Protein AF-A0A919EXB2-F1 (afdb_monomer)

Solvent-accessible surface area (backbone atoms only — not comparable to full-atom values): 18595 Å² total; per-residue (Å²): 133,85,76,86,59,59,51,98,75,24,35,31,66,45,83,39,96,40,50,64,93,78,50,55,70,68,59,41,48,52,53,34,30,53,52,46,63,67,41,38,84,81,38,81,72,60,44,31,24,33,37,23,18,60,88,71,47,77,60,45,74,37,40,52,73,54,29,47,56,56,46,41,75,78,43,75,72,71,65,68,42,35,34,29,24,40,73,76,23,22,34,27,34,28,59,39,83,56,90,72,58,77,64,43,65,31,52,10,44,59,22,73,53,88,57,52,41,70,28,48,26,31,30,66,85,66,52,35,36,35,35,24,18,74,65,19,29,30,37,42,68,45,61,58,40,79,59,81,71,84,68,83,53,49,44,70,44,84,26,92,48,52,89,24,11,40,35,51,44,19,19,21,66,82,37,28,33,34,39,33,29,32,13,91,90,64,60,45,41,35,37,14,66,65,53,48,74,57,60,44,77,42,46,47,85,79,66,79,64,43,58,67,39,52,44,46,34,74,82,51,42,38,33,40,34,33,31,39,43,98,93,32,28,41,39,29,35,26,36,52,44,67,55,86,81,80,78,78,48,41,32,38,44,77,69,38,68,33,41,81,71,34,41,36,68,55,29,64,27,50,47,34,92,60,29,32,40,40,30,30,22,37,84,93,57,65,75,45,56,40,58,29,32,73,88,31,49,67,68,98,62,86,52,69,79,90,68,70,71,59,59,34,43,20,38,37,61,48,78,86,43,50,41,33,36,16,34,85,70,10,24,31,33,35,49,86,98,56,66,79,39,82,47,35,67,60,22,39,46,46,31,38,55,41

Foldseek 3Di:
DDDQDADPQLETEDEDAADLVRADLLRLLVVQLVVCVVCCLVPVSRFKYWYAYDPRHTNDIAGPVRSVVSVCVVFADPFQWKWFAALQQAIWIDGLPDPAQDIGFQAEDRRVDDFRFPAKAAASVRQKIWTQTPLQFFIFIDGRHHYDDTDHGQGGEPAPHSQQAKAHWEAELQLKIWIWGSRPVDTFIWIDGNSDSHIDTAAEPPDDAHFNYWYAAHNNQKIWTFGDDPQFTFIWIWTWDADPPPPPHIYTDDIDTLAPQFRFWQEWEDAARFWIFTWTAGDVGFTFTAITGNVSDGDPDDGADDDHQWRYKEHDNPNQRWIWTQGCQGIWTDHPPDDIDDNHRSIGHIYTHD

pLDDT: mean 88.83, std 10.8, range [38.12, 98.75]

Secondary structure (DSSP, 8-state):
-------TTSEEEEE-S--GGGS-HHHHHHHHHHHHHHHHTT-TT--EEEEE-TTS-EEEEEEHHHHHHHHHHHS-PPPSEEEEE-TTS-EEEEETT-SS---EEPTTHHHHSSS-EEEEEE-TTSSEEEEEETTTTEEEEEESSSS------SEE---SSGGGSB---EE-TT--EEEEE--SSS-EEEEEGGG-S--EEEB-TT--SEEEEEEE-TTSSEEEEEEEETTEEEEEEEEEE---SSS---EEEEEEES-TTEEEEEEEEE-SSSEEEEEEEETT---EEEEEETTSPPPSSPPPPP-SS--EEE--S-TTSPEEEEETTEEEEE-TTS--EEEESS-EEEE---

InterPro domains:
  IPR011042 Six-bladed beta-propeller, TolB-like [G3DSA:2.120.10.30] (45-317)
  IPR018910 Lipoprotein LpqB, C-terminal domain [PF10647] (98-353)

Sequence (354 aa):
MSGLAPDDQNRLTVPLNLRPSQVAASKCAEMATQVLFTLRNLTPTLESVELQGAGGDRLCELTEERAESAAWHGASKPPEYLYFLDGKHRAVRMQAGSTGTGSVPLPGPLGEGGKKLQSVAVSRDEHTAAGVGDEGRSLYVTPLASGGSFGAPPVTSAGPTPAERLTTPSWDARGDLWVADRDPHRPGLFVLEQGGTKSEQVAVPDLSGRIEDVRVAADGARIALVVAKDGKQSLFIGRIQRDDGTGQGISVDGLRSAAPDLEQVSAISWAGDSRLLVVGQEQGGVQQMRYVEVDGSTLDGPAPGALTSVKAIAASEDERVPLVAYSEDGIVRLPSGAQWQKVDKDGTAPVYPG

Organism: NCBI:txid68183

Radius of gyration: 21.92 Å; Cα contacts (8 Å, |Δi|>4): 914; chains: 1; bounding box: 58×48×62 Å

Structure (mmCIF, N/CA/C/O backbone):
data_AF-A0A919EXB2-F1
#
_entry.id   AF-A0A919EXB2-F1
#
loop_
_atom_site.group_PDB
_atom_site.id
_atom_site.type_symbol
_atom_site.label_atom_id
_atom_site.label_alt_id
_atom_site.label_comp_id
_atom_site.label_asym_id
_atom_site.label_entity_id
_atom_site.label_seq_id
_atom_site.pdbx_PDB_ins_code
_atom_site.Cartn_x
_atom_site.Cartn_y
_atom_site.Cartn_z
_atom_site.occupancy
_atom_site.B_iso_or_equiv
_atom_site.auth_seq_id
_atom_site.auth_comp_id
_atom_site.auth_asym_id
_atom_site.auth_atom_id
_atom_site.pdbx_PDB_model_num
ATOM 1 N N . MET A 1 1 ? 33.445 -27.167 -25.681 1.00 38.12 1 MET A N 1
ATOM 2 C CA . MET A 1 1 ? 32.219 -26.461 -25.266 1.00 38.12 1 MET A CA 1
ATOM 3 C C . MET A 1 1 ? 32.675 -25.242 -24.497 1.00 38.12 1 MET A C 1
ATOM 5 O O . MET A 1 1 ? 33.114 -25.394 -23.366 1.00 38.12 1 MET A O 1
ATOM 9 N N . SER A 1 2 ? 32.728 -24.085 -25.154 1.00 49.62 2 SER A N 1
ATOM 10 C CA . SER A 1 2 ? 33.055 -22.829 -24.475 1.00 49.62 2 SER A CA 1
ATOM 11 C C . SER A 1 2 ? 31.856 -22.454 -23.614 1.00 49.62 2 SER A C 1
ATOM 13 O O . SER A 1 2 ? 30.735 -22.427 -24.120 1.00 49.62 2 SER A O 1
ATOM 15 N N . GLY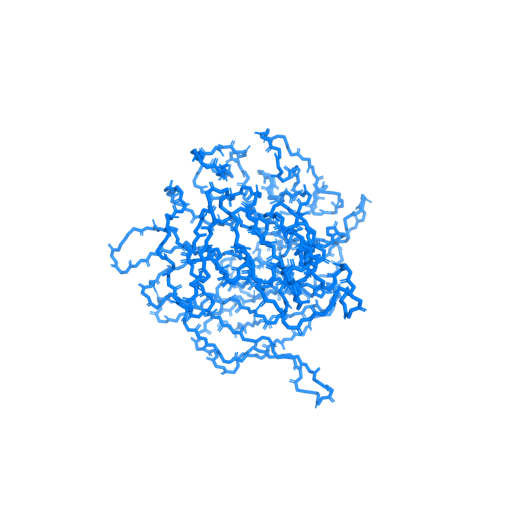 A 1 3 ? 32.074 -22.283 -22.312 1.00 60.25 3 GLY A N 1
ATOM 16 C CA . GLY A 1 3 ? 31.027 -21.847 -21.395 1.00 60.25 3 GLY A CA 1
ATOM 17 C C . GLY A 1 3 ? 30.538 -20.451 -21.770 1.00 60.25 3 GLY A C 1
ATOM 18 O O . GLY A 1 3 ? 31.313 -19.632 -22.259 1.00 60.25 3 GLY A O 1
ATOM 19 N N . LEU A 1 4 ? 29.250 -20.200 -21.554 1.00 74.81 4 LEU A N 1
ATOM 20 C CA . LEU A 1 4 ? 28.688 -18.856 -21.584 1.00 74.81 4 LEU A CA 1
ATOM 21 C C . LEU A 1 4 ? 29.234 -18.113 -20.361 1.00 74.81 4 LEU A C 1
ATOM 23 O O . LEU A 1 4 ? 28.846 -18.421 -19.237 1.00 74.81 4 LEU A O 1
ATOM 27 N N . ALA A 1 5 ? 30.174 -17.199 -20.574 1.00 80.69 5 ALA A N 1
ATOM 28 C CA . ALA A 1 5 ? 30.741 -16.349 -19.536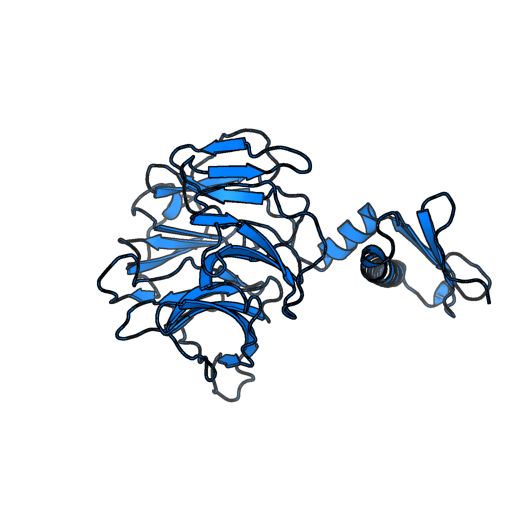 1.00 80.69 5 ALA A CA 1
ATOM 29 C C . ALA A 1 5 ? 30.837 -14.911 -20.065 1.00 80.69 5 ALA A C 1
ATOM 31 O O . ALA A 1 5 ? 31.080 -14.743 -21.266 1.00 80.69 5 ALA A O 1
ATOM 32 N N . PRO A 1 6 ? 30.639 -13.892 -19.212 1.00 84.50 6 PRO A N 1
ATOM 33 C CA . PRO A 1 6 ? 30.884 -12.511 -19.602 1.00 84.50 6 PRO A CA 1
ATOM 34 C C . PRO A 1 6 ? 32.351 -12.290 -19.980 1.00 84.50 6 PRO A C 1
ATOM 36 O O . PRO A 1 6 ? 33.245 -12.945 -19.435 1.00 84.50 6 PRO A O 1
ATOM 39 N N . ASP A 1 7 ? 32.588 -11.372 -20.910 1.00 85.56 7 ASP A N 1
ATOM 40 C CA . ASP A 1 7 ? 33.928 -10.909 -21.262 1.00 85.56 7 ASP A CA 1
ATOM 41 C C . ASP A 1 7 ? 34.465 -9.852 -20.274 1.00 85.56 7 ASP A C 1
ATOM 43 O O . ASP A 1 7 ? 33.872 -9.569 -19.231 1.00 85.56 7 ASP A O 1
ATOM 47 N N . ASP A 1 8 ? 35.627 -9.281 -20.587 1.00 83.75 8 ASP A N 1
ATOM 48 C CA . ASP A 1 8 ? 36.305 -8.246 -19.798 1.00 83.75 8 ASP A CA 1
ATOM 49 C C . ASP A 1 8 ? 35.558 -6.902 -19.753 1.00 83.75 8 ASP A C 1
ATOM 51 O O . ASP A 1 8 ? 35.897 -6.041 -18.941 1.00 83.75 8 ASP A O 1
ATOM 55 N N . GLN A 1 9 ? 34.533 -6.733 -20.590 1.00 83.88 9 GLN A N 1
ATOM 56 C CA . GLN A 1 9 ? 33.620 -5.591 -20.605 1.00 83.88 9 GLN A CA 1
ATOM 57 C C . GLN A 1 9 ? 32.275 -5.931 -19.957 1.00 83.88 9 GLN A C 1
ATOM 59 O O . GLN A 1 9 ? 31.291 -5.234 -20.194 1.00 83.88 9 GLN A O 1
ATOM 64 N N . ASN A 1 10 ? 32.209 -7.017 -19.178 1.00 86.75 10 ASN A N 1
ATOM 65 C CA . ASN A 1 10 ? 30.977 -7.499 -18.566 1.00 86.75 10 ASN A CA 1
ATOM 66 C C . ASN A 1 10 ? 29.848 -7.757 -19.586 1.00 86.75 10 ASN A C 1
ATOM 68 O O . ASN A 1 10 ? 28.665 -7.659 -19.248 1.00 86.75 10 ASN A O 1
ATOM 72 N N . ARG A 1 11 ? 30.180 -8.094 -20.839 1.00 90.38 11 ARG A N 1
ATOM 73 C CA . ARG A 1 11 ? 29.203 -8.432 -21.880 1.00 90.38 11 ARG A CA 1
ATOM 74 C C . ARG A 1 11 ? 29.099 -9.939 -22.035 1.00 90.38 11 ARG A C 1
ATOM 76 O O . ARG A 1 11 ? 30.100 -10.632 -22.203 1.00 90.38 11 ARG A O 1
ATOM 83 N N . LEU A 1 12 ? 27.875 -10.461 -22.048 1.00 92.38 12 LEU A N 1
ATOM 84 C CA . LEU A 1 12 ? 27.618 -11.869 -22.339 1.00 92.38 12 LEU A CA 1
ATOM 85 C C . LEU A 1 12 ? 27.187 -12.061 -23.791 1.00 92.38 12 LEU A C 1
ATOM 87 O O . LEU A 1 12 ? 26.173 -11.523 -24.226 1.00 92.38 12 LEU A O 1
ATOM 91 N N . THR A 1 13 ? 27.915 -12.907 -24.516 1.00 92.25 13 THR A N 1
ATOM 92 C CA . THR A 1 13 ? 27.556 -13.298 -25.884 1.00 92.25 13 THR A CA 1
ATOM 93 C C . THR A 1 13 ? 26.799 -14.622 -25.883 1.00 92.25 13 THR A C 1
ATOM 95 O O . THR A 1 13 ? 27.329 -15.643 -25.441 1.00 92.25 13 THR A O 1
ATOM 98 N N . VAL A 1 14 ? 25.573 -14.626 -26.410 1.00 91.75 14 VAL A N 1
ATOM 99 C CA . VAL A 1 14 ? 24.716 -15.815 -26.488 1.00 91.75 14 VAL A CA 1
ATOM 100 C C . VAL A 1 14 ? 24.472 -16.198 -27.952 1.00 91.75 14 VAL A C 1
ATOM 102 O O . VAL A 1 14 ? 23.781 -15.472 -28.673 1.00 91.75 14 VAL A O 1
ATOM 105 N N . PRO A 1 15 ? 25.006 -17.343 -28.420 1.00 90.44 15 PRO A N 1
ATOM 106 C CA . PRO A 1 15 ? 24.768 -17.823 -29.771 1.00 90.44 15 PRO A CA 1
ATOM 107 C C . PRO A 1 15 ? 23.378 -18.462 -29.886 1.00 90.44 15 PRO A C 1
ATOM 109 O O . PRO A 1 15 ? 23.019 -19.370 -29.135 1.00 90.44 15 PRO A O 1
ATOM 112 N N . LEU A 1 16 ? 22.610 -18.020 -30.875 1.00 87.75 16 LEU A N 1
ATOM 113 C CA . LEU A 1 16 ? 21.290 -18.513 -31.242 1.00 87.75 16 LEU A CA 1
ATOM 114 C C . LEU A 1 16 ? 21.337 -19.137 -32.637 1.00 87.75 16 LEU A C 1
ATOM 116 O O . LEU A 1 16 ? 22.000 -18.646 -33.550 1.00 87.75 16 LEU A O 1
ATOM 120 N N . ASN A 1 17 ? 20.558 -20.196 -32.844 1.00 86.44 17 ASN A N 1
ATOM 121 C CA . ASN A 1 17 ? 20.398 -20.803 -34.166 1.00 86.44 17 ASN A CA 1
ATOM 122 C C . ASN A 1 17 ? 19.337 -20.055 -34.997 1.00 86.44 17 ASN A C 1
ATOM 124 O O . ASN A 1 17 ? 18.337 -20.632 -35.421 1.00 86.44 17 ASN A O 1
ATOM 128 N N . LEU A 1 18 ? 19.531 -18.745 -35.165 1.00 86.06 18 LEU A N 1
ATOM 129 C CA . LEU A 1 18 ? 18.635 -17.836 -35.883 1.00 86.06 18 LEU A CA 1
ATOM 130 C C . LEU A 1 18 ? 19.446 -16.989 -36.860 1.00 86.06 18 LEU A C 1
ATOM 132 O O . LEU A 1 18 ? 20.555 -16.569 -36.546 1.00 86.06 18 LEU A O 1
ATOM 136 N N . ARG A 1 19 ? 18.907 -16.712 -38.045 1.00 83.56 19 ARG A N 1
ATOM 137 C CA . ARG A 1 19 ? 19.511 -15.760 -38.989 1.00 83.56 19 ARG A CA 1
ATOM 138 C C . ARG A 1 19 ? 18.992 -14.342 -38.716 1.00 83.56 19 ARG A C 1
ATOM 140 O O . ARG A 1 19 ? 17.828 -14.212 -38.333 1.00 83.56 19 ARG A O 1
ATOM 147 N N . PRO A 1 20 ? 19.767 -13.278 -39.007 1.00 78.56 20 PRO A N 1
ATOM 148 C CA . PRO A 1 20 ? 19.313 -11.892 -38.838 1.00 78.56 20 PRO A CA 1
ATOM 149 C C . PRO A 1 20 ? 17.983 -11.575 -39.541 1.00 78.56 20 PRO A C 1
ATOM 151 O O . PRO A 1 20 ? 17.161 -10.834 -39.018 1.00 78.56 20 PRO A O 1
ATOM 154 N N . SER A 1 21 ? 17.715 -12.195 -40.694 1.00 79.25 21 SER A N 1
ATOM 155 C CA . SER A 1 21 ? 16.458 -12.024 -41.438 1.00 79.25 21 SER A CA 1
ATOM 156 C C . SER A 1 21 ? 15.228 -12.666 -40.784 1.00 79.25 21 SER A C 1
ATOM 158 O O . SER A 1 21 ? 14.111 -12.430 -41.239 1.00 79.25 21 SER A O 1
ATOM 160 N N . GLN A 1 22 ? 15.410 -13.491 -39.750 1.00 80.88 22 GLN A N 1
ATOM 161 C CA . GLN A 1 22 ? 14.332 -14.212 -39.067 1.00 80.88 22 GLN A CA 1
ATOM 162 C C . GLN A 1 22 ? 13.863 -13.514 -37.785 1.00 80.88 22 GLN A C 1
ATOM 164 O O . GLN A 1 22 ? 12.876 -13.947 -37.193 1.00 80.88 22 GLN A O 1
ATOM 169 N N . VAL A 1 23 ? 14.550 -12.456 -37.343 1.00 84.50 23 VAL A N 1
ATOM 170 C CA . VAL A 1 23 ? 14.285 -11.798 -36.061 1.00 84.50 23 VAL A CA 1
ATOM 171 C C . VAL A 1 23 ? 14.154 -10.294 -36.273 1.00 84.50 23 VAL A C 1
ATOM 173 O O . VAL A 1 23 ? 15.105 -9.621 -36.658 1.00 84.50 23 VAL A O 1
ATOM 176 N N . ALA A 1 24 ? 12.969 -9.746 -35.998 1.00 84.88 24 ALA A N 1
ATOM 177 C CA . ALA A 1 24 ? 12.780 -8.299 -35.960 1.00 84.88 24 ALA A CA 1
ATOM 178 C C . ALA A 1 24 ? 13.593 -7.678 -34.810 1.00 84.88 24 ALA A C 1
ATOM 180 O O . ALA A 1 24 ? 13.717 -8.282 -33.745 1.00 84.88 24 ALA A O 1
ATOM 181 N N . ALA A 1 25 ? 14.090 -6.451 -34.987 1.00 80.38 25 ALA A N 1
ATOM 182 C CA . ALA A 1 25 ? 14.918 -5.772 -33.984 1.00 80.38 25 ALA A CA 1
ATOM 183 C C . ALA A 1 25 ? 14.242 -5.674 -32.601 1.00 80.38 25 ALA A C 1
ATOM 185 O O . ALA A 1 25 ? 14.898 -5.890 -31.586 1.00 80.38 25 ALA A O 1
ATOM 186 N N . SER A 1 26 ? 12.926 -5.426 -32.559 1.00 76.75 26 SER A N 1
ATOM 187 C CA . SER A 1 26 ? 12.142 -5.432 -31.316 1.00 76.75 26 SER A CA 1
ATOM 188 C C . SER A 1 26 ? 12.130 -6.805 -30.646 1.00 76.75 26 SER A C 1
ATOM 190 O O . SER A 1 26 ? 12.374 -6.907 -29.449 1.00 76.75 26 SER A O 1
ATOM 192 N N . LYS A 1 27 ? 11.936 -7.878 -31.423 1.00 81.00 27 LYS A N 1
ATOM 193 C CA . LYS A 1 27 ? 11.930 -9.243 -30.891 1.00 81.00 27 LYS A CA 1
ATOM 194 C C . LYS A 1 27 ? 13.312 -9.685 -30.412 1.00 81.00 27 LYS A C 1
ATOM 196 O O . LYS A 1 27 ? 13.412 -10.417 -29.434 1.00 81.00 27 LYS A O 1
ATOM 201 N N . CYS A 1 28 ? 14.371 -9.227 -31.079 1.00 87.25 28 CYS A N 1
ATOM 202 C CA . CYS A 1 28 ? 15.742 -9.442 -30.626 1.00 87.25 28 CYS A CA 1
ATOM 203 C C . CYS A 1 28 ? 15.996 -8.750 -29.284 1.00 87.25 28 CYS A C 1
ATOM 205 O O . CYS A 1 28 ? 16.513 -9.383 -28.368 1.00 87.25 28 CYS A O 1
ATOM 207 N N . ALA A 1 29 ? 15.568 -7.490 -29.151 1.00 84.38 29 ALA A N 1
ATOM 208 C CA . ALA A 1 29 ? 15.671 -6.753 -27.898 1.00 84.38 29 ALA A CA 1
ATOM 209 C C . ALA A 1 29 ? 14.913 -7.461 -26.763 1.00 84.38 29 ALA A C 1
ATOM 211 O O . ALA A 1 29 ? 15.506 -7.673 -25.717 1.00 84.38 29 ALA A O 1
ATOM 212 N N . GLU A 1 30 ? 13.677 -7.928 -26.981 1.00 79.12 30 GLU A N 1
ATOM 213 C CA . GLU A 1 30 ? 12.924 -8.707 -25.978 1.00 79.12 30 GLU A CA 1
ATOM 214 C C . GLU A 1 30 ? 13.675 -9.964 -25.512 1.00 79.12 30 GLU A C 1
ATOM 216 O O . GLU A 1 30 ? 13.765 -10.231 -24.313 1.00 79.12 30 GLU A O 1
ATOM 221 N N . MET A 1 31 ? 14.235 -10.736 -26.451 1.00 88.19 31 MET A N 1
ATOM 222 C CA . MET A 1 31 ? 15.016 -11.932 -26.116 1.00 88.19 31 MET A CA 1
ATOM 223 C C . MET A 1 31 ? 16.273 -11.572 -25.316 1.00 88.19 31 MET A C 1
ATOM 225 O O . MET A 1 31 ? 16.577 -12.233 -24.326 1.00 88.19 31 MET A O 1
ATOM 229 N N . ALA A 1 32 ? 16.986 -10.516 -25.716 1.00 89.31 32 ALA A N 1
ATOM 230 C CA . ALA A 1 32 ? 18.178 -10.054 -25.014 1.00 89.31 32 ALA A CA 1
ATOM 231 C C . ALA A 1 32 ? 17.833 -9.529 -23.607 1.00 89.31 32 ALA A C 1
ATOM 233 O O . ALA A 1 32 ? 18.559 -9.828 -22.661 1.00 89.31 32 ALA A O 1
ATOM 234 N N . THR A 1 33 ? 16.692 -8.841 -23.446 1.00 85.44 33 THR A N 1
ATOM 235 C CA . THR A 1 33 ? 16.178 -8.357 -22.154 1.00 85.44 33 THR A CA 1
ATOM 236 C C . THR A 1 33 ? 15.917 -9.532 -21.220 1.00 85.44 33 THR A C 1
ATOM 238 O O . THR A 1 33 ? 16.371 -9.533 -20.078 1.00 85.44 33 THR A O 1
ATOM 241 N N . GLN A 1 34 ? 15.231 -10.567 -21.713 1.00 84.75 34 GLN A N 1
ATOM 242 C CA . GLN A 1 34 ? 14.925 -11.756 -20.922 1.00 84.75 34 GLN A CA 1
ATOM 243 C C . GLN A 1 34 ? 16.196 -12.483 -20.457 1.00 84.75 34 GLN A C 1
ATOM 245 O O . GLN A 1 34 ? 16.281 -12.896 -19.299 1.00 84.75 34 GLN A O 1
ATOM 250 N N . VAL A 1 35 ? 17.192 -12.626 -21.337 1.00 88.00 35 VAL A N 1
ATOM 251 C CA . VAL A 1 35 ? 18.483 -13.247 -21.003 1.00 88.00 35 VAL A CA 1
ATOM 252 C C . VAL A 1 35 ? 19.230 -12.429 -19.949 1.00 88.00 35 VAL A C 1
ATOM 254 O O . VAL A 1 35 ? 19.669 -13.005 -18.954 1.00 88.00 35 VAL A O 1
ATOM 257 N N . LEU A 1 36 ? 19.331 -11.106 -20.128 1.00 85.88 36 LEU A N 1
ATOM 258 C CA . LEU A 1 36 ? 19.997 -10.216 -19.174 1.00 85.88 36 LEU A CA 1
ATOM 259 C C . LEU A 1 36 ? 19.357 -10.340 -17.782 1.00 85.88 36 LEU A C 1
ATOM 261 O O . LEU A 1 36 ? 20.050 -10.598 -16.801 1.00 85.88 36 LEU A O 1
ATOM 265 N N . PHE A 1 37 ? 18.026 -10.250 -17.697 1.00 79.62 37 PHE A N 1
ATOM 266 C CA . PHE A 1 37 ? 17.317 -10.320 -16.418 1.00 79.62 37 PHE A CA 1
ATOM 267 C C . PHE A 1 37 ? 17.387 -11.676 -15.730 1.00 79.62 37 PHE A C 1
ATOM 269 O O . PHE A 1 37 ? 17.472 -11.721 -14.505 1.00 79.62 37 PHE A O 1
ATOM 276 N N . THR A 1 38 ? 17.383 -12.766 -16.497 1.00 80.06 38 THR A N 1
ATOM 277 C CA . THR A 1 38 ? 17.521 -14.118 -15.939 1.00 80.06 38 THR A CA 1
ATOM 278 C C . THR A 1 38 ? 18.907 -14.314 -15.317 1.00 80.06 38 THR A C 1
ATOM 280 O O . THR A 1 38 ? 19.045 -14.985 -14.296 1.00 80.06 38 THR A O 1
ATOM 283 N N . LEU A 1 39 ? 19.945 -13.731 -15.925 1.00 80.56 39 LEU A N 1
ATOM 284 C CA . LEU A 1 39 ? 21.335 -13.964 -15.537 1.00 80.56 39 LEU A CA 1
ATOM 285 C C . LEU A 1 39 ? 21.886 -12.942 -14.544 1.00 80.56 39 LEU A C 1
ATOM 287 O O . LEU A 1 39 ? 22.860 -13.262 -13.865 1.00 80.56 39 LEU A O 1
ATOM 291 N N . ARG A 1 40 ? 21.253 -11.774 -14.372 1.00 69.38 40 ARG A N 1
ATOM 292 C CA . ARG A 1 40 ? 21.682 -10.774 -13.375 1.00 69.38 40 ARG A CA 1
ATOM 293 C C . ARG A 1 40 ? 21.761 -11.356 -11.958 1.00 69.38 40 ARG A C 1
ATOM 295 O O . ARG A 1 40 ? 22.667 -11.022 -11.205 1.00 69.38 40 ARG A O 1
ATOM 302 N N . ASN A 1 41 ? 20.857 -12.283 -11.625 1.00 61.88 41 ASN A N 1
ATOM 303 C CA . ASN A 1 41 ? 20.821 -12.947 -10.316 1.00 61.88 41 ASN A CA 1
ATOM 304 C C . ASN A 1 41 ? 22.027 -13.870 -10.087 1.00 61.88 41 ASN A C 1
ATOM 306 O O . ASN A 1 41 ? 22.375 -14.167 -8.949 1.00 61.88 41 ASN A O 1
ATOM 310 N N . LEU A 1 42 ? 22.663 -14.335 -11.165 1.00 70.88 42 LEU A N 1
ATOM 311 C CA . LEU A 1 42 ? 23.829 -15.216 -11.125 1.00 70.88 42 LEU A CA 1
ATOM 312 C C . LEU A 1 42 ? 25.136 -14.458 -11.374 1.00 70.88 42 LEU A C 1
ATOM 314 O O . LEU A 1 42 ? 26.209 -14.942 -11.018 1.00 70.88 42 LEU A O 1
ATOM 318 N N . THR A 1 43 ? 25.080 -13.297 -12.027 1.00 75.06 43 THR A N 1
ATOM 319 C CA . THR A 1 43 ? 26.258 -12.500 -12.380 1.00 75.06 43 THR A CA 1
ATOM 320 C C . THR A 1 43 ? 25.932 -11.007 -12.274 1.00 75.06 43 THR A C 1
ATOM 322 O O . THR A 1 43 ? 25.608 -10.375 -13.277 1.00 75.06 43 THR A O 1
ATOM 325 N N . PRO A 1 44 ? 26.017 -10.424 -11.063 1.00 69.00 44 PRO A N 1
ATOM 326 C CA . PRO A 1 44 ? 25.563 -9.057 -10.790 1.00 69.00 44 PRO A CA 1
ATOM 327 C C . PRO A 1 44 ? 26.416 -7.962 -11.445 1.00 69.00 44 PRO A C 1
ATOM 329 O O . PRO A 1 44 ? 26.058 -6.796 -11.375 1.00 69.00 44 PRO A O 1
ATOM 332 N N . THR A 1 45 ? 27.546 -8.312 -12.066 1.00 77.81 45 THR A N 1
ATOM 333 C CA . THR A 1 45 ? 28.386 -7.368 -12.816 1.00 77.81 45 THR A CA 1
ATOM 334 C C . THR A 1 45 ? 28.022 -7.286 -14.294 1.00 77.81 45 THR A C 1
ATOM 336 O O . THR A 1 45 ? 28.677 -6.544 -15.004 1.00 77.81 45 THR A O 1
ATOM 339 N N . LEU A 1 46 ? 27.050 -8.064 -14.783 1.00 82.62 46 LEU A N 1
ATOM 340 C CA . LEU A 1 46 ? 26.702 -8.143 -16.203 1.00 82.62 46 LEU A CA 1
ATOM 341 C C . LEU A 1 46 ? 26.075 -6.830 -16.710 1.00 82.62 46 LEU A C 1
ATOM 343 O O . LEU A 1 46 ? 24.966 -6.492 -16.317 1.00 82.62 46 LEU A O 1
ATOM 347 N N . GLU A 1 47 ? 26.746 -6.143 -17.637 1.00 84.44 47 GLU A N 1
ATOM 348 C CA . GLU A 1 47 ? 26.327 -4.821 -18.140 1.00 84.44 47 GLU A CA 1
ATOM 349 C C . GLU A 1 47 ? 25.561 -4.894 -19.471 1.00 84.44 47 GLU A C 1
ATOM 351 O O . GLU A 1 47 ? 24.793 -3.991 -19.818 1.00 84.44 47 GLU A O 1
ATOM 356 N N . SER A 1 48 ? 25.773 -5.950 -20.265 1.00 89.25 48 SER A N 1
ATOM 357 C CA . SER A 1 48 ? 25.113 -6.102 -21.567 1.00 89.25 48 SER A CA 1
ATOM 358 C C . SER A 1 48 ? 25.025 -7.549 -22.055 1.00 89.25 48 SER A C 1
ATOM 360 O O . SER A 1 48 ? 25.810 -8.419 -21.671 1.00 89.25 48 SER A O 1
ATOM 362 N N . VAL A 1 49 ? 24.060 -7.809 -22.940 1.00 93.56 49 VAL A N 1
ATOM 363 C CA . VAL A 1 49 ? 23.889 -9.084 -23.649 1.00 93.56 49 VAL A CA 1
ATOM 364 C C . VAL A 1 49 ? 23.941 -8.848 -25.153 1.00 93.56 49 VAL A C 1
ATOM 366 O O . VAL A 1 49 ? 23.189 -8.038 -25.698 1.00 93.56 49 VAL A O 1
ATOM 369 N N . GLU A 1 50 ? 24.791 -9.611 -25.834 1.00 93.94 50 GLU A N 1
ATOM 370 C CA . GLU A 1 50 ? 24.819 -9.718 -27.289 1.00 93.94 50 GLU A CA 1
ATOM 371 C C . GLU A 1 50 ? 24.192 -11.046 -27.724 1.00 93.94 50 GLU A C 1
ATOM 373 O O . GLU A 1 50 ? 24.625 -12.122 -27.306 1.00 93.94 50 GLU A O 1
ATOM 378 N N . LEU A 1 51 ? 23.188 -10.984 -28.600 1.00 93.12 51 LEU A N 1
ATOM 379 C CA . LEU A 1 51 ? 22.643 -12.166 -29.261 1.00 93.12 51 LEU A CA 1
ATOM 380 C C . LEU A 1 51 ? 23.317 -12.340 -30.621 1.00 93.12 51 LEU A C 1
ATOM 382 O O . LEU A 1 51 ? 23.200 -11.477 -31.495 1.00 93.12 51 LEU A O 1
ATOM 386 N N . GLN A 1 52 ? 23.984 -13.475 -30.819 1.00 93.56 52 GLN A N 1
ATOM 387 C CA . GLN A 1 52 ? 24.614 -13.838 -32.089 1.00 93.56 52 GLN A CA 1
ATOM 388 C C . GLN A 1 52 ? 23.766 -14.844 -32.855 1.00 93.56 52 GLN A C 1
ATOM 390 O O . GLN A 1 52 ? 23.174 -15.749 -32.279 1.00 93.56 52 GLN A O 1
ATOM 395 N N . GLY A 1 53 ? 23.701 -14.687 -34.168 1.00 89.56 53 GLY A N 1
ATOM 396 C CA . GLY A 1 53 ? 22.975 -15.556 -35.073 1.00 89.56 53 GLY A CA 1
ATOM 397 C C . GLY A 1 53 ? 23.820 -16.715 -35.585 1.00 89.56 53 GLY A C 1
ATOM 398 O O . GLY A 1 53 ? 25.025 -16.823 -35.342 1.00 89.56 53 GLY A O 1
ATOM 399 N N . ALA A 1 54 ? 23.176 -17.579 -36.365 1.00 86.12 54 ALA A N 1
ATOM 400 C CA . ALA A 1 54 ? 23.830 -18.678 -37.053 1.00 86.12 54 ALA A CA 1
ATOM 401 C C . ALA A 1 54 ? 24.913 -18.129 -37.999 1.00 86.12 54 ALA A C 1
ATOM 403 O O . ALA A 1 54 ? 24.594 -17.472 -38.986 1.00 86.12 54 ALA A O 1
ATOM 404 N N . GLY A 1 55 ? 26.181 -18.425 -37.698 1.00 80.00 55 GLY A N 1
ATOM 405 C CA . GLY A 1 55 ? 27.340 -17.921 -38.447 1.00 80.00 55 GLY A CA 1
ATOM 406 C C . GLY A 1 55 ? 28.158 -16.842 -37.728 1.00 80.00 55 GLY A C 1
ATOM 407 O O . GLY A 1 55 ? 29.183 -16.439 -38.265 1.00 80.00 55 GLY A O 1
ATOM 408 N N . GLY A 1 56 ? 27.760 -16.422 -36.519 1.00 82.12 56 GLY A N 1
ATOM 409 C CA . GLY A 1 56 ? 28.477 -15.413 -35.725 1.00 82.12 56 GLY A CA 1
ATOM 410 C C . GLY A 1 56 ? 28.055 -13.970 -36.012 1.00 82.12 56 GLY A C 1
ATOM 411 O O . GLY A 1 56 ? 28.633 -13.042 -35.455 1.00 82.12 56 GLY A O 1
ATOM 412 N N . ASP A 1 57 ? 27.043 -13.767 -36.859 1.00 86.25 57 ASP A N 1
ATOM 413 C CA . ASP A 1 57 ? 26.499 -12.440 -37.139 1.00 86.25 57 ASP A CA 1
ATOM 414 C C . ASP A 1 57 ? 25.792 -11.875 -35.905 1.00 86.25 57 ASP A C 1
ATOM 416 O O . ASP A 1 57 ? 24.940 -12.535 -35.310 1.00 86.25 57 ASP A O 1
ATOM 420 N N . ARG A 1 58 ? 26.076 -10.625 -35.542 1.00 90.31 58 ARG A N 1
ATOM 421 C CA . ARG A 1 58 ? 25.376 -9.957 -34.440 1.00 90.31 58 ARG A CA 1
ATOM 422 C C . ARG A 1 58 ? 23.910 -9.701 -34.810 1.00 90.31 58 ARG A C 1
ATOM 424 O O . ARG A 1 58 ? 23.635 -8.982 -35.769 1.00 90.31 58 ARG A O 1
ATOM 431 N N . LEU A 1 59 ? 22.975 -10.251 -34.031 1.00 90.31 59 LEU A N 1
ATOM 432 C CA . LEU A 1 59 ? 21.537 -9.989 -34.173 1.00 90.31 59 LEU A CA 1
ATOM 433 C C . LEU A 1 59 ? 21.171 -8.660 -33.504 1.00 90.31 59 LEU A C 1
ATOM 435 O O . LEU A 1 59 ? 20.571 -7.788 -34.128 1.00 90.31 59 LEU A O 1
ATOM 439 N N . CYS A 1 60 ? 21.555 -8.503 -32.238 1.00 91.12 60 CYS A N 1
ATOM 440 C CA . CYS A 1 60 ? 21.412 -7.274 -31.468 1.00 91.12 60 CYS A CA 1
ATOM 441 C C . CYS A 1 60 ? 22.333 -7.294 -30.247 1.00 91.12 60 CYS A C 1
ATOM 443 O O . CYS A 1 60 ? 22.796 -8.346 -29.811 1.00 91.12 60 CYS A O 1
ATOM 445 N N . GLU A 1 61 ? 22.555 -6.109 -29.696 1.00 91.25 61 GLU A N 1
ATOM 446 C CA . GLU A 1 61 ? 23.220 -5.893 -28.419 1.00 91.25 61 GLU A CA 1
ATOM 447 C C . GLU A 1 61 ? 22.302 -5.025 -27.564 1.00 91.25 61 GLU A C 1
ATOM 449 O O . GLU A 1 61 ? 21.672 -4.083 -28.062 1.00 91.25 61 GLU A O 1
ATOM 454 N N . LEU A 1 62 ? 22.192 -5.380 -26.292 1.00 90.06 62 LEU A N 1
ATOM 455 C CA . LEU A 1 62 ? 21.317 -4.727 -25.341 1.00 90.06 62 LEU A CA 1
ATOM 456 C C . LEU A 1 62 ? 22.096 -4.462 -24.056 1.00 90.06 62 LEU A C 1
ATOM 458 O O . LEU A 1 62 ? 22.575 -5.394 -23.414 1.00 90.06 62 LEU A O 1
ATOM 462 N N . THR A 1 63 ? 22.219 -3.189 -23.696 1.00 87.69 63 THR A N 1
ATOM 463 C CA . THR A 1 63 ? 22.779 -2.755 -22.412 1.00 87.69 63 THR A CA 1
ATOM 464 C C . THR A 1 63 ? 21.734 -2.855 -21.312 1.00 87.69 63 THR A C 1
ATOM 466 O O . THR A 1 63 ? 20.540 -2.866 -21.607 1.00 87.69 63 THR A O 1
ATOM 469 N N . GLU A 1 64 ? 22.161 -2.856 -20.055 1.00 78.88 64 GLU A N 1
ATOM 470 C CA . GLU A 1 64 ? 21.271 -2.798 -18.892 1.00 78.88 64 GLU A CA 1
ATOM 471 C C . GLU A 1 64 ? 20.273 -1.634 -18.977 1.00 78.88 64 GLU A C 1
ATOM 473 O O . GLU A 1 64 ? 19.069 -1.860 -18.945 1.00 78.88 64 GLU A O 1
ATOM 478 N N . GLU A 1 65 ? 20.736 -0.412 -19.254 1.00 73.88 65 GLU A N 1
ATOM 479 C CA . GLU A 1 65 ? 19.873 0.769 -19.429 1.00 73.88 65 GLU A CA 1
ATOM 480 C C . GLU A 1 65 ? 18.811 0.577 -20.536 1.00 73.88 65 GLU A C 1
ATOM 482 O O . GLU A 1 65 ? 17.645 0.979 -20.420 1.00 73.88 65 GLU A O 1
ATOM 487 N N . ARG A 1 66 ? 19.192 -0.076 -21.642 1.00 71.06 66 ARG A N 1
ATOM 488 C CA . ARG A 1 66 ? 18.279 -0.339 -22.760 1.00 71.06 66 ARG A CA 1
ATOM 489 C C . ARG A 1 66 ? 17.338 -1.512 -22.474 1.00 71.06 66 ARG A C 1
ATOM 491 O O . ARG A 1 66 ? 16.195 -1.493 -22.923 1.00 71.06 66 ARG A O 1
ATOM 498 N N . ALA A 1 67 ? 17.803 -2.513 -21.737 1.00 68.00 67 ALA A N 1
ATOM 499 C CA . ALA A 1 67 ? 17.002 -3.636 -21.276 1.00 68.00 67 ALA A CA 1
ATOM 500 C C . ALA A 1 67 ? 15.940 -3.174 -20.293 1.00 68.00 67 ALA A C 1
ATOM 502 O O . ALA A 1 67 ? 14.779 -3.536 -20.455 1.00 68.00 67 ALA A O 1
ATOM 503 N N . GLU A 1 68 ? 16.332 -2.313 -19.358 1.00 63.12 68 GLU A N 1
ATOM 504 C CA . GLU A 1 68 ? 15.435 -1.600 -18.473 1.00 63.12 68 GLU A CA 1
ATOM 505 C C . GLU A 1 68 ? 14.400 -0.846 -19.299 1.00 63.12 68 GLU A C 1
ATOM 507 O O . GLU A 1 68 ? 13.227 -1.173 -19.212 1.00 63.12 68 GLU A O 1
ATOM 512 N N . SER A 1 69 ? 14.781 0.106 -20.161 1.00 58.78 69 SER A N 1
ATOM 513 C CA . SER A 1 69 ? 13.795 0.867 -20.962 1.00 58.78 69 SER A CA 1
ATOM 514 C C . SER A 1 69 ? 12.852 -0.003 -21.810 1.00 58.78 69 SER A C 1
ATOM 516 O O . SER A 1 69 ? 11.668 0.315 -21.920 1.00 58.78 69 SER A O 1
ATOM 518 N N . ALA A 1 70 ? 13.330 -1.120 -22.367 1.00 57.16 70 ALA A N 1
ATOM 519 C CA . ALA A 1 70 ? 12.502 -2.072 -23.107 1.00 57.16 70 ALA A CA 1
ATOM 520 C C . ALA A 1 70 ? 11.553 -2.867 -22.193 1.00 57.16 70 ALA A C 1
ATOM 522 O O . ALA A 1 70 ? 10.397 -3.088 -22.553 1.00 57.16 70 ALA A O 1
ATOM 523 N N . ALA A 1 71 ? 12.012 -3.254 -21.003 1.00 51.78 71 ALA A N 1
ATOM 524 C CA . ALA A 1 71 ? 11.185 -3.859 -19.967 1.00 51.78 71 ALA A CA 1
ATOM 525 C C . ALA A 1 71 ? 10.127 -2.880 -19.454 1.00 51.78 71 ALA A C 1
ATOM 527 O O . ALA A 1 71 ? 8.978 -3.271 -19.297 1.00 51.78 71 ALA A O 1
ATOM 528 N N . TRP A 1 72 ? 10.481 -1.601 -19.310 1.00 47.00 72 TRP A N 1
ATOM 529 C CA . TRP A 1 72 ? 9.600 -0.500 -18.909 1.00 47.00 72 TRP A CA 1
ATOM 530 C C . TRP A 1 72 ? 8.525 -0.169 -19.958 1.00 47.00 72 TRP A C 1
ATOM 532 O O . TRP A 1 72 ? 7.497 0.423 -19.640 1.00 47.00 72 TRP A O 1
ATOM 542 N N . HIS A 1 73 ? 8.720 -0.547 -21.226 1.00 43.34 73 HIS A N 1
ATOM 543 C CA . HIS A 1 73 ? 7.650 -0.487 -22.228 1.00 43.34 73 HIS A CA 1
ATOM 544 C C . HIS A 1 73 ? 6.633 -1.632 -22.081 1.00 43.34 73 HIS A C 1
ATOM 546 O O . HIS A 1 73 ? 5.509 -1.496 -22.561 1.00 43.34 73 HIS A O 1
ATOM 552 N N . GLY A 1 74 ? 7.003 -2.732 -21.414 1.00 42.12 74 GLY A N 1
ATOM 553 C CA . GLY A 1 74 ? 6.116 -3.856 -21.086 1.00 42.12 74 GLY A CA 1
ATOM 554 C C . GLY A 1 74 ? 5.598 -3.866 -19.639 1.00 42.12 74 GLY A C 1
ATOM 555 O O . GLY A 1 74 ? 4.545 -4.442 -19.383 1.00 42.12 74 GLY A O 1
ATOM 556 N N . ALA A 1 75 ? 6.300 -3.210 -18.714 1.00 49.62 75 ALA A N 1
ATOM 557 C CA . ALA A 1 75 ? 5.996 -3.113 -17.292 1.00 49.62 75 ALA A CA 1
ATOM 558 C C . ALA A 1 75 ? 5.947 -1.631 -16.890 1.00 49.62 75 ALA A C 1
ATOM 560 O O . ALA A 1 75 ? 6.950 -0.941 -16.984 1.00 49.62 75 ALA A O 1
ATOM 561 N N . SER A 1 76 ? 4.759 -1.161 -16.502 1.00 57.09 76 SER A N 1
ATOM 562 C CA . SER A 1 76 ? 4.433 0.079 -15.774 1.00 57.09 76 SER A CA 1
ATOM 563 C C . SER A 1 76 ? 5.412 1.267 -15.883 1.00 57.09 76 SER A C 1
ATOM 565 O O . SER A 1 76 ? 6.515 1.242 -15.348 1.00 57.09 76 SER A O 1
ATOM 567 N N . LYS A 1 77 ? 4.957 2.374 -16.491 1.00 67.88 77 LYS A N 1
ATOM 568 C CA . LYS A 1 77 ? 5.656 3.675 -16.499 1.00 67.88 77 LYS A CA 1
ATOM 569 C C . LYS A 1 77 ? 6.147 4.036 -15.076 1.00 67.88 77 LYS A C 1
ATOM 571 O O . LYS A 1 77 ? 5.351 3.896 -14.146 1.00 67.88 77 LYS A O 1
ATOM 576 N N . PRO A 1 78 ? 7.391 4.533 -14.902 1.00 76.88 78 PRO A N 1
ATOM 577 C CA . PRO A 1 78 ? 7.883 5.000 -13.606 1.00 76.88 78 PRO A CA 1
ATOM 578 C C . PRO A 1 78 ? 6.907 5.984 -12.952 1.00 76.88 78 PRO A C 1
ATOM 580 O O . PRO A 1 78 ? 6.344 6.819 -13.675 1.00 76.88 78 PRO A O 1
ATOM 583 N N . PRO A 1 79 ? 6.720 5.927 -11.621 1.00 89.69 79 PRO A N 1
ATOM 584 C CA . PRO A 1 79 ? 5.807 6.836 -10.946 1.00 89.69 79 PRO A CA 1
ATOM 585 C C . PRO A 1 79 ? 6.309 8.274 -11.082 1.00 89.69 79 PRO A C 1
ATOM 587 O O . PRO A 1 79 ? 7.486 8.561 -10.843 1.00 89.69 79 PRO A O 1
ATOM 590 N N . GLU A 1 80 ? 5.426 9.194 -11.470 1.00 92.06 80 GLU A N 1
ATOM 591 C CA . GLU A 1 80 ? 5.797 10.606 -11.597 1.00 92.06 80 GLU A CA 1
ATOM 592 C C . GLU A 1 80 ? 5.864 11.245 -10.205 1.00 92.06 80 GLU A C 1
ATOM 594 O O . GLU A 1 80 ? 6.742 12.069 -9.920 1.00 92.06 80 GLU A O 1
ATOM 599 N N . TYR A 1 81 ? 4.983 10.810 -9.299 1.00 96.12 81 TYR A N 1
ATOM 600 C CA . TYR A 1 81 ? 4.893 11.352 -7.952 1.00 96.12 81 TYR A CA 1
ATOM 601 C C . TYR A 1 81 ? 4.974 10.292 -6.850 1.00 96.12 81 TYR A C 1
ATOM 603 O O . TYR A 1 81 ? 4.519 9.158 -6.966 1.00 96.12 81 TYR A O 1
ATOM 611 N N . LEU A 1 82 ? 5.516 10.733 -5.719 1.00 97.06 82 LEU A N 1
ATOM 612 C CA . LEU A 1 82 ? 5.226 10.189 -4.401 1.00 97.06 82 LEU A CA 1
ATOM 613 C C . LEU A 1 82 ? 4.011 10.925 -3.831 1.00 97.06 82 LEU A C 1
ATOM 615 O O . LEU A 1 82 ? 3.964 12.161 -3.861 1.00 97.06 82 LEU A O 1
ATOM 619 N N . TYR A 1 83 ? 3.084 10.179 -3.237 1.00 98.25 83 TYR A N 1
ATOM 620 C CA . TYR A 1 83 ? 1.914 10.718 -2.552 1.00 98.25 83 TYR A CA 1
ATOM 621 C C . TYR A 1 83 ? 1.968 10.386 -1.065 1.00 98.25 83 TYR A C 1
ATOM 623 O O . TYR A 1 83 ? 2.526 9.369 -0.662 1.00 98.25 83 TYR A O 1
ATOM 631 N N . PHE A 1 84 ? 1.401 11.256 -0.239 1.00 98.50 84 PHE A N 1
ATOM 632 C CA . PHE A 1 84 ? 1.253 11.032 1.199 1.00 98.50 84 PHE A CA 1
ATOM 633 C C . PHE A 1 84 ? 0.177 11.962 1.766 1.00 98.50 84 PHE A C 1
ATOM 635 O O . PHE A 1 84 ? -0.358 12.820 1.060 1.00 98.50 84 PHE A O 1
ATOM 642 N N . LEU A 1 85 ? -0.161 11.799 3.041 1.00 98.50 85 LEU A N 1
ATOM 643 C CA . LEU A 1 85 ? -1.044 12.708 3.765 1.00 98.50 85 LEU A CA 1
ATOM 644 C C . LEU A 1 85 ? -0.218 13.743 4.532 1.00 98.50 85 LEU A C 1
ATOM 646 O O . LEU A 1 85 ? 0.664 13.354 5.290 1.00 98.50 85 LEU A O 1
ATOM 650 N N . ASP A 1 86 ? -0.508 15.036 4.372 1.00 97.62 86 ASP A N 1
ATOM 651 C CA . ASP A 1 86 ? 0.133 16.111 5.146 1.00 97.62 86 ASP A CA 1
ATOM 652 C C . ASP A 1 86 ? -0.311 16.115 6.625 1.00 97.62 86 ASP A C 1
ATOM 654 O O . ASP A 1 86 ? -1.228 15.393 7.021 1.00 97.62 86 ASP A O 1
ATOM 658 N N . GLY A 1 87 ? 0.273 16.989 7.453 1.00 96.50 87 GLY A N 1
ATOM 659 C CA . GLY A 1 87 ? -0.123 17.142 8.864 1.00 96.50 87 GLY A CA 1
ATOM 660 C C . GLY A 1 87 ? -1.581 17.587 9.093 1.00 96.50 87 GLY A C 1
ATOM 661 O O . GLY A 1 87 ? -2.065 17.599 10.225 1.00 96.50 87 GLY A O 1
ATOM 662 N N . LYS A 1 88 ? -2.316 17.956 8.034 1.00 96.56 88 LYS A N 1
ATOM 663 C CA . LYS A 1 88 ? -3.763 18.233 8.068 1.00 96.56 88 LYS A CA 1
ATOM 664 C C . LYS A 1 88 ? -4.595 17.044 7.579 1.00 96.56 88 LYS A C 1
ATOM 666 O O . LYS A 1 88 ? -5.817 17.177 7.493 1.00 96.56 88 LYS A O 1
ATOM 671 N N . HIS A 1 89 ? -3.967 15.900 7.311 1.00 97.44 89 HIS A N 1
ATOM 672 C CA . HIS A 1 89 ? -4.575 14.696 6.754 1.00 97.44 89 HIS A CA 1
ATOM 673 C C . HIS A 1 89 ? -5.208 14.911 5.372 1.00 97.44 89 HIS A C 1
ATOM 675 O O . HIS A 1 89 ? -6.274 14.362 5.078 1.00 97.44 89 HIS A O 1
ATOM 681 N N . ARG A 1 90 ? -4.565 15.729 4.534 1.00 97.56 90 ARG A N 1
ATOM 682 C CA . ARG A 1 90 ? -4.932 15.934 3.127 1.00 97.56 90 ARG A CA 1
ATOM 683 C C . ARG A 1 90 ? -3.905 15.264 2.234 1.00 97.56 90 ARG A C 1
ATOM 685 O O . ARG A 1 90 ? -2.717 15.298 2.543 1.00 97.56 90 ARG A O 1
ATOM 692 N N . ALA A 1 91 ? -4.350 14.705 1.118 1.00 98.06 91 ALA A N 1
ATOM 693 C CA . ALA A 1 91 ? -3.440 14.116 0.152 1.00 98.06 91 ALA A CA 1
ATOM 694 C C . ALA A 1 91 ? -2.590 15.204 -0.522 1.00 98.06 91 ALA A C 1
ATOM 696 O O . ALA A 1 91 ? -3.103 16.202 -1.038 1.00 98.06 91 ALA A O 1
ATOM 697 N N . VAL A 1 92 ? -1.279 15.002 -0.521 1.00 98.19 92 VAL A N 1
ATOM 698 C CA . VAL A 1 92 ? -0.288 15.835 -1.201 1.00 98.19 92 VAL A CA 1
ATOM 699 C C . VAL A 1 92 ? 0.570 14.960 -2.105 1.00 98.19 92 VAL A C 1
ATOM 701 O O . VAL A 1 92 ? 0.630 13.742 -1.937 1.00 98.19 92 VAL A O 1
ATOM 704 N N . ARG A 1 93 ? 1.232 15.588 -3.073 1.00 97.62 93 ARG A N 1
ATOM 705 C CA . ARG A 1 93 ? 2.163 14.931 -3.988 1.00 97.62 93 ARG A CA 1
ATOM 706 C C . ARG A 1 93 ? 3.473 15.694 -4.099 1.00 97.62 93 ARG A C 1
ATOM 708 O O . ARG A 1 93 ? 3.503 16.920 -3.979 1.00 97.62 93 ARG A O 1
ATOM 715 N N . MET A 1 94 ? 4.544 14.974 -4.387 1.00 96.12 94 MET A N 1
ATOM 716 C CA . MET A 1 94 ? 5.847 15.526 -4.753 1.00 96.12 94 MET A CA 1
ATOM 717 C C . MET A 1 94 ? 6.490 14.647 -5.822 1.00 96.12 94 MET A C 1
ATOM 719 O O . MET A 1 94 ? 6.187 13.465 -5.903 1.00 96.12 94 MET A O 1
ATOM 723 N N . GLN A 1 95 ? 7.363 15.213 -6.649 1.00 94.62 95 GLN A N 1
ATOM 724 C CA . GLN A 1 95 ? 8.048 14.463 -7.707 1.00 94.62 95 GLN A CA 1
ATOM 725 C C . GLN A 1 95 ? 8.840 13.287 -7.112 1.00 94.62 95 GLN A C 1
ATOM 727 O O . GLN A 1 95 ? 9.634 13.497 -6.190 1.00 94.62 95 GLN A O 1
ATOM 732 N N . ALA A 1 96 ? 8.632 12.072 -7.633 1.00 90.50 96 ALA A N 1
ATOM 733 C CA . ALA A 1 96 ? 9.157 10.832 -7.050 1.00 90.50 96 ALA A CA 1
ATOM 734 C C . ALA A 1 96 ? 10.693 10.833 -6.910 1.00 90.50 96 ALA A C 1
ATOM 736 O O . ALA A 1 96 ? 11.227 10.402 -5.889 1.00 90.50 96 ALA A O 1
ATOM 737 N N . GLY A 1 97 ? 11.396 11.386 -7.906 1.00 82.56 97 GLY A N 1
ATOM 738 C CA . GLY A 1 97 ? 12.860 11.511 -7.925 1.00 82.56 97 GLY A CA 1
ATOM 739 C C . GLY A 1 97 ? 13.419 12.807 -7.321 1.00 82.56 97 GLY A C 1
ATOM 740 O O . GLY A 1 97 ? 14.628 13.029 -7.367 1.00 82.56 97 GLY A O 1
ATOM 741 N N . SER A 1 98 ? 12.582 13.704 -6.788 1.00 82.12 98 SER A N 1
ATOM 742 C CA . SER A 1 98 ? 13.061 14.978 -6.230 1.00 82.12 98 SER A CA 1
ATOM 743 C C . SER A 1 98 ? 13.887 14.750 -4.973 1.00 82.12 98 SER A C 1
ATOM 745 O O . SER A 1 98 ? 13.483 13.977 -4.120 1.00 82.12 98 SER A O 1
ATOM 747 N N . THR A 1 99 ? 14.990 15.472 -4.777 1.00 82.75 99 THR A N 1
ATOM 748 C CA . THR A 1 99 ? 15.749 15.431 -3.513 1.00 82.75 99 THR A CA 1
ATOM 749 C C . THR A 1 99 ? 15.221 16.411 -2.460 1.00 82.75 99 THR A C 1
ATOM 751 O O . THR A 1 99 ? 15.578 16.297 -1.289 1.00 82.75 99 THR A O 1
ATOM 754 N N . GLY A 1 100 ? 14.335 17.336 -2.841 1.00 86.38 100 GLY A N 1
ATOM 755 C CA . GLY A 1 100 ? 13.731 18.314 -1.934 1.00 86.38 100 GLY A CA 1
ATOM 756 C C . GLY A 1 100 ? 12.620 17.738 -1.051 1.00 86.38 100 GLY A C 1
ATOM 757 O O . GLY A 1 100 ? 12.300 16.555 -1.121 1.00 86.38 100 GLY A O 1
ATOM 758 N N . THR A 1 101 ? 12.014 18.608 -0.241 1.00 88.62 101 THR A N 1
ATOM 759 C CA . THR A 1 101 ? 10.909 18.289 0.688 1.00 88.62 101 THR A CA 1
ATOM 760 C C . THR A 1 101 ? 9.591 18.984 0.328 1.00 88.62 101 THR A C 1
ATOM 762 O O . THR A 1 101 ? 8.592 18.839 1.024 1.00 88.62 101 THR A O 1
ATOM 765 N N . GLY A 1 102 ? 9.576 19.772 -0.751 1.00 90.88 102 GLY A N 1
ATOM 766 C CA . GLY A 1 102 ? 8.386 20.502 -1.180 1.00 90.88 102 GLY A CA 1
ATOM 767 C C . GLY A 1 102 ? 7.320 19.563 -1.742 1.00 90.88 102 GLY A C 1
ATOM 768 O O . GLY A 1 102 ? 7.575 18.856 -2.717 1.00 90.88 102 GLY A O 1
ATOM 769 N N . SER A 1 103 ? 6.124 19.607 -1.161 1.00 95.88 103 SER A N 1
ATOM 770 C CA . SER A 1 103 ? 4.925 18.931 -1.653 1.00 95.88 103 SER A CA 1
ATOM 771 C C . SER A 1 103 ? 3.843 19.947 -2.015 1.00 95.88 103 SER A C 1
ATOM 773 O O . SER A 1 103 ? 3.838 21.089 -1.545 1.00 95.88 103 SER A O 1
ATOM 775 N N . VAL A 1 104 ? 2.923 19.539 -2.884 1.00 96.75 104 VAL A N 1
ATOM 776 C CA . VAL A 1 104 ? 1.754 20.335 -3.269 1.00 96.75 104 VAL A CA 1
ATOM 777 C C . VAL A 1 104 ? 0.477 19.534 -3.030 1.00 96.75 104 VAL A C 1
ATOM 779 O O . VAL A 1 104 ? 0.505 18.310 -3.170 1.00 96.75 104 VAL A O 1
ATOM 782 N N . PRO A 1 105 ? -0.652 20.183 -2.691 1.00 97.00 105 PRO A N 1
ATOM 783 C CA . PRO A 1 105 ? -1.934 19.500 -2.583 1.00 97.00 105 PRO A CA 1
ATOM 784 C C . PRO A 1 105 ? -2.269 18.703 -3.841 1.00 97.00 105 PRO A C 1
ATOM 786 O O . PRO A 1 105 ? -2.043 19.160 -4.965 1.00 97.00 105 PRO A O 1
ATOM 789 N N . LEU A 1 106 ? -2.818 17.510 -3.637 1.00 96.19 106 LEU A N 1
ATOM 790 C CA . LEU A 1 106 ? -3.380 16.708 -4.708 1.00 96.19 106 LEU A CA 1
ATOM 791 C C . LEU A 1 106 ? -4.602 17.443 -5.296 1.00 96.19 106 LEU A C 1
ATOM 793 O O . LEU A 1 106 ? -5.445 17.895 -4.517 1.00 96.19 106 LEU A O 1
ATOM 797 N N . PRO A 1 107 ? -4.720 17.601 -6.628 1.00 94.94 107 PRO A N 1
ATOM 798 C CA . PRO A 1 107 ? -5.901 18.223 -7.221 1.00 94.94 107 PRO A CA 1
ATOM 799 C C . PRO A 1 107 ? -7.185 17.475 -6.845 1.00 94.94 107 PRO A C 1
ATOM 801 O O . PRO A 1 107 ? -7.214 16.243 -6.885 1.00 94.94 107 PRO A O 1
ATOM 804 N N . GLY A 1 108 ? -8.234 18.223 -6.500 1.00 93.75 108 GLY A N 1
ATOM 805 C CA . GLY A 1 108 ? -9.541 17.670 -6.153 1.00 93.75 108 GLY A CA 1
ATOM 806 C C . GLY A 1 108 ? -9.766 17.442 -4.650 1.00 93.75 108 GLY A C 1
ATOM 807 O O . GLY A 1 108 ? -8.944 17.825 -3.810 1.00 93.75 108 GLY A O 1
ATOM 808 N N . PRO A 1 109 ? -10.898 16.813 -4.272 1.00 94.56 109 PRO A N 1
ATOM 809 C CA . PRO A 1 109 ? -11.403 16.818 -2.894 1.00 94.56 109 PRO A CA 1
ATOM 810 C C . PRO A 1 109 ? -10.464 16.200 -1.848 1.00 94.56 109 PRO A C 1
ATOM 812 O O . PRO A 1 109 ? -10.490 16.600 -0.682 1.00 94.56 109 PRO A O 1
ATOM 815 N N . LEU A 1 110 ? -9.626 15.236 -2.249 1.00 96.06 110 LEU A N 1
ATOM 816 C CA . LEU A 1 110 ? -8.683 14.561 -1.351 1.00 96.06 110 LEU A CA 1
ATOM 817 C C . LEU A 1 110 ? -7.534 15.475 -0.887 1.00 96.06 110 LEU A C 1
ATOM 819 O O . LEU A 1 110 ? -7.046 15.298 0.230 1.00 96.06 110 LEU A O 1
ATOM 823 N N . GLY A 1 111 ? -7.110 16.450 -1.701 1.00 96.06 111 GLY A N 1
ATOM 824 C CA . GLY A 1 111 ? -6.018 17.375 -1.360 1.00 96.06 111 GLY A CA 1
ATOM 825 C C . GLY A 1 111 ? -6.463 18.810 -1.063 1.00 96.06 111 GLY A C 1
ATOM 826 O O . GLY A 1 111 ? -5.873 19.477 -0.209 1.00 96.06 111 GLY A O 1
ATOM 827 N N . GLU A 1 112 ? -7.541 19.283 -1.693 1.00 92.38 112 GLU A N 1
ATOM 828 C CA . GLU A 1 112 ? -8.096 20.630 -1.467 1.00 92.38 112 GLU A CA 1
ATOM 829 C C . GLU A 1 112 ? -8.753 20.769 -0.082 1.00 92.38 112 GLU A C 1
ATOM 831 O O . GLU A 1 112 ? -8.833 21.866 0.476 1.00 92.38 112 GLU A O 1
ATOM 836 N N . GLY A 1 113 ? -9.103 19.640 0.538 1.00 74.75 113 GLY A N 1
ATOM 837 C CA . GLY A 1 113 ? -9.659 19.576 1.880 1.00 74.75 113 GLY A CA 1
ATOM 838 C C . GLY A 1 113 ? -11.180 19.446 1.874 1.00 74.75 113 GLY A C 1
ATOM 839 O O . GLY A 1 113 ? -11.887 19.954 1.013 1.00 74.75 113 GLY A O 1
ATOM 840 N N . GLY A 1 114 ? -11.684 18.722 2.869 1.00 79.50 114 GLY A N 1
ATOM 841 C CA . GLY A 1 114 ? -13.110 18.430 3.035 1.00 79.50 114 GLY A CA 1
ATOM 842 C C . GLY A 1 114 ? -13.345 17.256 3.982 1.00 79.50 114 GLY A C 1
ATOM 843 O O . GLY A 1 114 ? -14.351 17.218 4.685 1.00 79.50 114 GLY A O 1
ATOM 844 N N . LYS A 1 115 ? -12.371 16.340 4.064 1.00 90.50 115 LYS A N 1
ATOM 845 C CA . LYS A 1 115 ? -12.315 15.228 5.019 1.00 90.50 115 LYS A CA 1
ATOM 846 C C . LYS A 1 115 ? -10.877 15.002 5.477 1.00 90.50 115 LYS A C 1
ATOM 848 O O . LYS A 1 115 ? -9.947 15.246 4.715 1.00 90.50 115 LYS A O 1
ATOM 853 N N . LYS A 1 116 ? -10.704 14.538 6.717 1.00 95.75 116 LYS A N 1
ATOM 854 C CA . LYS A 1 116 ? -9.411 14.050 7.215 1.00 95.75 116 LYS A CA 1
ATOM 855 C C . LYS A 1 116 ? -9.247 12.593 6.806 1.00 95.75 116 LYS A C 1
ATOM 857 O O . LYS A 1 116 ? -10.044 11.752 7.229 1.00 95.75 116 LYS A O 1
ATOM 862 N N . LEU A 1 117 ? -8.226 12.319 6.008 1.00 97.94 117 LEU A N 1
ATOM 863 C CA . LEU A 1 117 ? -7.911 10.981 5.525 1.00 97.94 117 LEU A CA 1
ATOM 864 C C . LEU A 1 117 ? -7.049 10.208 6.533 1.00 97.94 117 LEU A C 1
ATOM 866 O O . LEU A 1 117 ? -6.274 10.782 7.300 1.00 97.94 117 LEU A O 1
ATOM 870 N N . GLN A 1 118 ? -7.199 8.890 6.541 1.00 97.62 118 GLN A N 1
ATOM 871 C CA . GLN A 1 118 ? -6.364 7.952 7.295 1.00 97.62 118 GLN A CA 1
ATOM 872 C C . GLN A 1 118 ? -5.365 7.245 6.376 1.00 97.62 118 GLN A C 1
ATOM 874 O O . GLN A 1 118 ? -4.271 6.900 6.814 1.00 97.62 118 GLN A O 1
ATOM 879 N N . SER A 1 119 ? -5.728 7.057 5.110 1.00 98.25 119 SER A N 1
ATOM 880 C CA . SER A 1 119 ? -4.878 6.473 4.078 1.00 98.25 119 SER A CA 1
ATOM 881 C C . SER A 1 119 ? -5.265 7.007 2.699 1.00 98.25 119 SER A C 1
ATOM 883 O O . SER A 1 119 ? -6.351 7.571 2.515 1.00 98.25 119 SER A O 1
ATOM 885 N N . VAL A 1 120 ? -4.359 6.845 1.739 1.00 98.38 120 VAL A N 1
ATOM 886 C CA . VAL A 1 120 ? -4.526 7.251 0.343 1.00 98.38 120 VAL A CA 1
ATOM 887 C C . VAL A 1 120 ? -3.882 6.205 -0.564 1.00 98.38 120 VAL A C 1
ATOM 889 O O . VAL A 1 120 ? -2.904 5.575 -0.170 1.00 98.38 120 VAL A O 1
ATOM 892 N N . ALA A 1 121 ? -4.433 6.030 -1.760 1.00 98.19 121 ALA A N 1
ATOM 893 C CA . ALA A 1 121 ? -3.841 5.267 -2.853 1.00 98.19 121 ALA A CA 1
ATOM 894 C C . ALA A 1 121 ? -4.135 5.970 -4.177 1.00 98.19 121 ALA A C 1
ATOM 896 O O . ALA A 1 121 ? -5.190 6.589 -4.336 1.00 98.19 121 ALA A O 1
ATOM 897 N N . VAL A 1 122 ? -3.227 5.867 -5.138 1.00 97.88 122 VAL A N 1
ATOM 898 C CA . VAL A 1 122 ? -3.361 6.514 -6.449 1.00 97.88 122 VAL A CA 1
ATOM 899 C C . VAL A 1 122 ? -3.287 5.449 -7.530 1.00 97.88 122 VAL A C 1
ATOM 901 O O . VAL A 1 122 ? -2.479 4.529 -7.430 1.00 97.88 122 VAL A O 1
ATOM 904 N N . SER A 1 123 ? -4.159 5.544 -8.534 1.00 95.88 123 SER A N 1
ATOM 905 C CA . SER A 1 123 ? -4.152 4.625 -9.668 1.00 95.88 123 SER A CA 1
ATOM 906 C C . SER A 1 123 ? -2.831 4.736 -10.424 1.00 95.88 123 SER A C 1
ATOM 908 O O . SER A 1 123 ? -2.197 5.789 -10.445 1.00 95.88 123 SER A O 1
ATOM 910 N N . ARG A 1 124 ? -2.406 3.650 -11.070 1.00 91.56 124 ARG A N 1
ATOM 911 C CA . ARG A 1 124 ? -1.103 3.571 -11.758 1.00 91.56 124 ARG A CA 1
ATOM 912 C C . ARG A 1 124 ? -0.935 4.563 -12.906 1.00 91.56 124 ARG A C 1
ATOM 914 O O . ARG A 1 124 ? 0.182 4.942 -13.233 1.00 91.56 124 ARG A O 1
ATOM 921 N N . ASP A 1 125 ? -2.039 4.974 -13.515 1.00 90.69 125 ASP A N 1
ATOM 922 C CA . ASP A 1 125 ? -2.064 6.015 -14.540 1.00 90.69 125 ASP A CA 1
ATOM 923 C C . ASP A 1 125 ? -2.087 7.440 -13.960 1.00 90.69 125 ASP A C 1
ATOM 925 O O . ASP A 1 125 ? -2.050 8.403 -14.719 1.00 90.69 125 ASP A O 1
ATOM 929 N N . GLU A 1 126 ? -2.154 7.565 -12.631 1.00 94.31 126 GLU A N 1
ATOM 930 C CA . GLU A 1 126 ? -2.208 8.812 -11.870 1.00 94.31 126 GLU A CA 1
ATOM 931 C C . GLU A 1 126 ? -3.359 9.751 -12.277 1.00 94.31 126 GLU A C 1
ATOM 933 O O . GLU A 1 126 ? -3.269 10.972 -12.121 1.00 94.31 126 GLU A O 1
ATOM 938 N N . HIS A 1 127 ? -4.478 9.195 -12.755 1.00 94.00 127 HIS A N 1
ATOM 939 C CA . HIS A 1 127 ? -5.690 9.967 -13.054 1.00 94.00 127 HIS A CA 1
ATOM 940 C C . HIS A 1 127 ? -6.761 9.869 -11.970 1.00 94.00 127 HIS A C 1
ATOM 942 O O . HIS A 1 127 ? -7.658 10.713 -11.925 1.00 94.00 127 HIS A O 1
ATOM 948 N N . THR A 1 128 ? -6.685 8.870 -11.092 1.00 95.88 128 THR A N 1
ATOM 949 C CA . THR A 1 128 ? -7.683 8.624 -10.050 1.00 95.88 128 THR A CA 1
ATOM 950 C C . THR A 1 128 ? -6.996 8.383 -8.716 1.00 95.88 128 THR A C 1
ATOM 952 O O . THR A 1 128 ? -5.934 7.774 -8.635 1.00 95.88 128 THR A O 1
ATOM 955 N N . ALA A 1 129 ? -7.601 8.863 -7.637 1.00 97.44 129 ALA A N 1
ATOM 956 C CA . ALA A 1 129 ? -7.139 8.583 -6.290 1.00 97.44 129 ALA A CA 1
ATOM 957 C C . ALA A 1 129 ? -8.279 8.074 -5.420 1.00 97.44 129 ALA A C 1
ATOM 959 O O . ALA A 1 129 ? -9.447 8.429 -5.597 1.00 97.44 129 ALA A O 1
ATOM 960 N N . ALA A 1 130 ? -7.908 7.247 -4.455 1.00 98.19 130 ALA A N 1
ATOM 961 C CA . ALA A 1 130 ? -8.773 6.760 -3.410 1.00 98.19 130 ALA A CA 1
ATOM 962 C C . ALA A 1 130 ? -8.240 7.202 -2.051 1.00 98.19 130 ALA A C 1
ATOM 964 O O . ALA A 1 130 ? -7.033 7.238 -1.822 1.00 98.19 130 ALA A O 1
ATOM 965 N N . GLY A 1 131 ? -9.142 7.517 -1.132 1.00 97.88 131 GLY A N 1
ATOM 966 C CA . GLY A 1 131 ? -8.793 7.839 0.242 1.00 97.88 131 GLY A CA 1
ATOM 967 C C . GLY A 1 131 ? -9.791 7.234 1.206 1.00 97.88 131 GLY A C 1
ATOM 968 O O . GLY A 1 131 ? -10.999 7.277 0.969 1.00 97.88 131 GLY A O 1
ATOM 969 N N . VAL A 1 132 ? -9.290 6.694 2.312 1.00 98.56 132 VAL A N 1
ATOM 970 C CA . VAL A 1 132 ? -10.146 6.287 3.424 1.00 98.56 132 VAL A CA 1
ATOM 971 C C . VAL A 1 132 ? -10.241 7.452 4.394 1.00 98.56 132 VAL A C 1
ATOM 973 O O . VAL A 1 132 ? -9.227 7.963 4.867 1.00 98.56 132 VAL A O 1
ATOM 976 N N . GLY A 1 133 ? -11.468 7.885 4.662 1.00 97.38 133 GLY A N 1
ATOM 977 C CA . GLY A 1 133 ? -11.785 8.995 5.551 1.00 97.38 133 GLY A CA 1
ATOM 978 C C . GLY A 1 133 ? -12.757 8.601 6.660 1.00 97.38 133 GLY A C 1
ATOM 979 O O . GLY A 1 133 ? -13.125 7.437 6.825 1.00 97.38 133 GLY A O 1
ATOM 980 N N . ASP A 1 134 ? -13.211 9.615 7.399 1.00 96.06 134 ASP A N 1
ATOM 981 C CA . ASP A 1 134 ? -14.176 9.476 8.498 1.00 96.06 134 ASP A CA 1
ATOM 982 C C . ASP A 1 134 ? -13.712 8.458 9.558 1.00 96.06 134 ASP A C 1
ATOM 984 O O . ASP A 1 134 ? -14.455 7.569 9.977 1.00 96.06 134 ASP A O 1
ATOM 988 N N . GLU A 1 135 ? -12.445 8.585 9.964 1.00 95.94 135 GLU A N 1
ATOM 989 C CA . GLU A 1 135 ? -11.781 7.693 10.919 1.00 95.94 135 GLU A CA 1
ATOM 990 C C . GLU A 1 135 ? -11.780 6.225 10.467 1.00 95.94 135 GLU A C 1
ATOM 992 O O . GLU A 1 135 ? -12.153 5.326 11.222 1.00 95.94 135 GLU A O 1
ATOM 997 N N . GLY A 1 136 ? -11.408 5.972 9.213 1.00 97.69 136 GLY A N 1
ATOM 998 C CA . GLY A 1 136 ? -11.336 4.620 8.659 1.00 97.69 136 GLY A CA 1
ATOM 999 C C . GLY A 1 136 ? -12.663 4.097 8.107 1.00 97.69 136 GLY A C 1
ATOM 1000 O O . GLY A 1 136 ? -12.699 3.008 7.546 1.00 97.69 136 GLY A O 1
ATOM 1001 N N . ARG A 1 137 ? -13.775 4.820 8.288 1.00 98.12 137 ARG A N 1
ATOM 1002 C CA . ARG A 1 137 ? -15.119 4.291 8.024 1.00 98.12 137 ARG A CA 1
ATOM 1003 C C . ARG A 1 137 ? -15.471 4.227 6.545 1.00 98.12 137 ARG A C 1
ATOM 1005 O O . ARG A 1 137 ? -16.194 3.314 6.166 1.00 98.12 137 ARG A O 1
ATOM 1012 N N . SER A 1 138 ? -15.025 5.183 5.741 1.00 98.31 138 SER A N 1
ATOM 1013 C CA . SER A 1 138 ? -15.579 5.399 4.402 1.00 98.31 138 SER A CA 1
ATOM 1014 C C . SER A 1 138 ? -14.475 5.444 3.356 1.00 98.31 138 SER A C 1
ATOM 1016 O O . SER A 1 138 ? -13.534 6.228 3.496 1.00 98.31 138 SER A O 1
ATOM 1018 N N . LEU A 1 139 ? -14.613 4.647 2.296 1.00 98.56 139 LEU A N 1
ATOM 1019 C CA . LEU A 1 139 ? -13.772 4.746 1.106 1.00 98.56 139 LEU A CA 1
ATOM 1020 C C . LEU A 1 139 ? -14.326 5.826 0.177 1.00 98.56 139 LEU A C 1
ATOM 1022 O O . LEU A 1 139 ? -15.518 5.835 -0.113 1.00 98.56 139 LEU A O 1
ATOM 1026 N N . TYR A 1 140 ? -13.464 6.700 -0.327 1.00 97.44 140 TYR A N 1
ATOM 1027 C CA . TYR A 1 140 ? -13.794 7.705 -1.333 1.00 97.44 140 TYR A CA 1
ATOM 1028 C C . TYR A 1 140 ? -12.901 7.528 -2.549 1.00 97.44 140 TYR A C 1
ATOM 1030 O O . TYR A 1 140 ? -11.704 7.323 -2.384 1.00 97.44 140 TYR A O 1
ATOM 1038 N N . VAL A 1 141 ? -13.468 7.659 -3.747 1.00 96.94 141 VAL A N 1
ATOM 1039 C CA . VAL A 1 141 ? -12.734 7.600 -5.018 1.00 96.94 141 VAL A CA 1
ATOM 1040 C C . VAL A 1 141 ? -13.027 8.870 -5.806 1.00 96.94 141 VAL A C 1
ATOM 1042 O O . VAL A 1 141 ? -14.188 9.264 -5.936 1.00 96.94 141 VAL A O 1
ATOM 1045 N N . THR A 1 142 ? -11.984 9.545 -6.283 1.00 95.06 142 THR A N 1
ATOM 1046 C CA . THR A 1 142 ? -12.098 10.822 -6.994 1.00 95.06 142 THR A CA 1
ATOM 1047 C C . THR A 1 142 ? -11.098 10.898 -8.148 1.00 95.06 142 THR A C 1
ATOM 1049 O O . THR A 1 142 ? -9.928 10.564 -7.941 1.00 95.06 142 THR A O 1
ATOM 1052 N N . PRO A 1 143 ? -11.491 11.411 -9.326 1.00 94.31 143 PRO A N 1
ATOM 1053 C CA . PRO A 1 143 ? -10.535 11.810 -10.353 1.00 94.31 143 PRO A CA 1
ATOM 1054 C C . PRO A 1 143 ? -9.583 12.898 -9.841 1.00 94.31 143 PRO A C 1
ATOM 1056 O O . PRO A 1 143 ? -9.968 13.739 -9.026 1.00 94.31 143 PRO A O 1
ATOM 1059 N N . LEU A 1 144 ? -8.362 12.920 -10.366 1.00 92.69 144 LEU A N 1
ATOM 1060 C CA . LEU A 1 144 ? -7.337 13.918 -10.073 1.00 92.69 144 LEU A CA 1
ATOM 1061 C C . LEU A 1 144 ? -7.504 15.157 -10.952 1.00 92.69 144 LEU A C 1
ATOM 1063 O O . LEU A 1 144 ? -6.685 15.471 -11.812 1.00 92.69 144 LEU A O 1
ATOM 1067 N N . ALA A 1 145 ? -8.595 15.876 -10.714 1.00 89.50 145 ALA A N 1
ATOM 1068 C CA . ALA A 1 145 ? -8.908 17.146 -11.353 1.00 89.50 145 ALA A CA 1
ATOM 1069 C C . ALA A 1 145 ? -9.252 18.190 -10.288 1.00 89.50 145 ALA A C 1
ATOM 1071 O O . ALA A 1 145 ? -9.788 17.851 -9.237 1.00 89.50 145 ALA A O 1
ATOM 1072 N N . SER A 1 146 ? -8.940 19.461 -10.549 1.00 82.25 146 SER A N 1
ATOM 1073 C CA . SER A 1 146 ? -9.260 20.545 -9.617 1.00 82.25 146 SER A CA 1
ATOM 1074 C C . SER A 1 146 ? -10.766 20.707 -9.422 1.00 82.25 146 SER A C 1
ATOM 1076 O O . SER A 1 146 ? -11.538 20.665 -10.385 1.00 82.25 146 SER A O 1
ATOM 1078 N N . GLY A 1 147 ? -11.168 20.971 -8.179 1.00 75.00 147 GLY A N 1
ATOM 1079 C CA . GLY A 1 147 ? -12.572 21.046 -7.796 1.00 75.00 147 GLY A CA 1
ATOM 1080 C C . GLY A 1 147 ? -13.275 19.683 -7.760 1.00 75.00 147 GLY A C 1
ATOM 1081 O O . GLY A 1 147 ? -12.664 18.622 -7.827 1.00 75.00 147 GLY A O 1
ATOM 1082 N N . GLY A 1 148 ? -14.599 19.713 -7.606 1.00 81.38 148 GLY A N 1
ATOM 1083 C CA . GLY A 1 148 ? -15.418 18.518 -7.394 1.00 81.38 148 GLY A CA 1
ATOM 1084 C C . GLY A 1 148 ? -15.831 18.338 -5.934 1.00 81.38 148 GLY A C 1
ATOM 1085 O O . GLY A 1 148 ? -15.607 19.196 -5.083 1.00 81.38 148 GLY A O 1
ATOM 1086 N N . SER A 1 149 ? -16.502 17.229 -5.642 1.00 85.94 149 SER A N 1
ATOM 1087 C CA . SER A 1 149 ? -16.970 16.909 -4.293 1.00 85.94 149 SER A CA 1
ATOM 1088 C C . SER A 1 149 ? -16.918 15.407 -4.063 1.00 8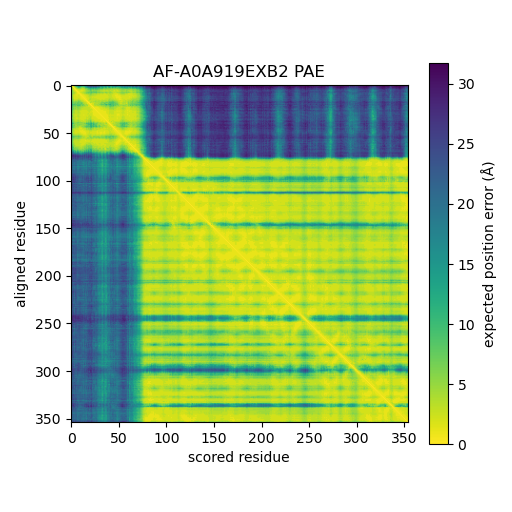5.94 149 SER A C 1
ATOM 1090 O O . SER A 1 149 ? -16.892 14.630 -5.018 1.00 85.94 149 SER A O 1
ATOM 1092 N N . PHE A 1 150 ? -16.899 15.000 -2.797 1.00 88.31 150 PHE A N 1
ATOM 1093 C CA . PHE A 1 150 ? -17.019 13.592 -2.452 1.00 88.31 150 PHE A CA 1
ATOM 1094 C C . PHE A 1 150 ? -18.388 13.059 -2.885 1.00 88.31 150 PHE A C 1
ATOM 1096 O O . PHE A 1 150 ? -19.423 13.597 -2.490 1.00 88.31 150 PHE A O 1
ATOM 1103 N N . GLY A 1 151 ? -18.381 11.988 -3.680 1.00 88.00 151 GLY A N 1
ATOM 1104 C CA . GLY A 1 151 ? -19.572 11.182 -3.929 1.00 88.00 151 GLY A CA 1
ATOM 1105 C C . GLY A 1 151 ? -19.956 10.331 -2.715 1.00 88.00 151 GLY A C 1
ATOM 1106 O O . GLY A 1 151 ? -19.312 10.378 -1.663 1.00 88.00 151 GLY A O 1
ATOM 1107 N N . ALA A 1 152 ? -21.005 9.521 -2.871 1.00 93.25 152 ALA A N 1
ATOM 1108 C CA . ALA A 1 152 ? -21.340 8.503 -1.881 1.00 93.25 152 ALA A CA 1
ATOM 1109 C C . ALA A 1 152 ? -20.199 7.470 -1.781 1.00 93.25 152 ALA A C 1
ATOM 1111 O O . ALA A 1 152 ? -19.677 7.059 -2.821 1.00 93.25 152 ALA A O 1
ATOM 1112 N N . PRO A 1 153 ? -19.807 7.048 -0.565 1.00 96.88 153 PRO A N 1
ATOM 1113 C CA . PRO A 1 153 ? -18.729 6.086 -0.399 1.00 96.88 153 PRO A CA 1
ATOM 1114 C C . PRO A 1 153 ? -19.161 4.700 -0.911 1.00 96.88 153 PRO A C 1
ATOM 1116 O O . PRO A 1 153 ? -20.149 4.159 -0.408 1.00 96.88 153 PRO A O 1
ATOM 1119 N N . PRO A 1 154 ? -18.449 4.097 -1.882 1.00 97.19 154 PRO A N 1
ATOM 1120 C CA . PRO A 1 154 ? -18.778 2.768 -2.414 1.00 97.19 154 PRO A CA 1
ATOM 1121 C C . PRO A 1 154 ? -18.558 1.620 -1.416 1.00 97.19 154 PRO A C 1
ATOM 1123 O O . PRO A 1 154 ? -19.083 0.523 -1.613 1.00 97.19 154 PRO A O 1
ATOM 1126 N N . VAL A 1 155 ? -17.781 1.857 -0.353 1.00 98.19 155 VAL A N 1
ATOM 1127 C CA . VAL A 1 155 ? -17.573 0.922 0.759 1.00 98.19 155 VAL A CA 1
ATOM 1128 C C . VAL A 1 155 ? -17.605 1.703 2.069 1.00 98.19 155 VAL A C 1
ATOM 1130 O O . VAL A 1 155 ? -16.943 2.736 2.207 1.00 98.19 155 VAL A O 1
ATOM 1133 N N . THR A 1 156 ? -18.358 1.190 3.042 1.00 98.25 156 THR A N 1
ATOM 1134 C CA . THR A 1 156 ? -18.399 1.723 4.407 1.00 98.25 156 THR A CA 1
ATOM 1135 C C . THR A 1 156 ? -18.264 0.605 5.425 1.00 98.25 156 THR A C 1
ATOM 1137 O O . THR A 1 156 ? -19.004 -0.374 5.350 1.00 98.25 156 THR A O 1
ATOM 1140 N N . SER A 1 157 ? -17.397 0.796 6.413 1.00 98.50 157 SER A N 1
ATOM 1141 C CA . SER A 1 157 ? -17.199 -0.141 7.515 1.00 98.50 157 SER A CA 1
ATOM 1142 C C . SER A 1 157 ? -18.125 0.139 8.700 1.00 98.50 157 SER A C 1
ATOM 1144 O O . SER A 1 157 ? -18.461 1.289 9.016 1.00 98.50 157 SER A O 1
ATOM 1146 N N . ALA A 1 158 ? -18.525 -0.927 9.392 1.00 98.00 158 ALA A N 1
ATOM 1147 C CA . ALA A 1 158 ? -19.216 -0.852 10.677 1.00 98.00 158 ALA A CA 1
ATOM 1148 C C . ALA A 1 158 ? -18.297 -1.147 11.877 1.00 98.00 158 ALA A C 1
ATOM 1150 O O . ALA A 1 158 ? -18.774 -1.110 13.013 1.00 98.00 158 ALA A O 1
ATOM 1151 N N . GLY A 1 159 ? -16.993 -1.327 11.640 1.00 97.56 159 GLY A N 1
ATOM 1152 C CA . GLY A 1 159 ? -15.993 -1.585 12.668 1.00 97.56 159 GLY A CA 1
ATOM 1153 C C . GLY A 1 159 ? -16.041 -0.569 13.821 1.00 97.56 159 GLY A C 1
ATOM 1154 O O . GLY A 1 159 ? -16.212 0.640 13.582 1.00 97.56 159 GLY A O 1
ATOM 1155 N N . PRO A 1 160 ? -15.908 -1.017 15.083 1.00 97.12 160 PRO A N 1
ATOM 1156 C CA . PRO A 1 160 ? -16.133 -0.144 16.227 1.00 97.12 160 PRO A CA 1
ATOM 1157 C C . PRO A 1 160 ? -15.038 0.919 16.360 1.00 97.12 160 PRO A C 1
ATOM 1159 O O . PRO A 1 160 ? -15.357 2.097 16.551 1.00 97.12 160 PRO A O 1
ATOM 1162 N N . THR A 1 161 ? -13.769 0.550 16.165 1.00 97.19 161 THR A N 1
ATOM 1163 C CA . THR A 1 161 ? -12.620 1.464 16.272 1.00 97.19 161 THR A CA 1
ATOM 1164 C C . THR A 1 161 ? -11.971 1.764 14.915 1.00 97.19 161 THR A C 1
ATOM 1166 O O . THR A 1 161 ? -12.111 0.970 13.990 1.00 97.19 161 THR A O 1
ATOM 1169 N N . PRO A 1 162 ? -11.212 2.868 14.759 1.00 95.69 162 PRO A N 1
ATOM 1170 C CA . PRO A 1 162 ? -10.491 3.160 13.513 1.00 95.69 162 PRO A CA 1
ATOM 1171 C C . PRO A 1 162 ? -9.528 2.051 13.060 1.00 95.69 162 PRO A C 1
ATOM 1173 O O . PRO A 1 162 ? -9.331 1.866 11.862 1.00 95.69 162 PRO A O 1
ATOM 1176 N N . ALA A 1 163 ? -8.950 1.300 14.003 1.00 94.12 163 ALA A N 1
ATOM 1177 C CA . ALA A 1 163 ? -8.061 0.173 13.714 1.00 94.12 163 ALA A CA 1
ATOM 1178 C C . ALA A 1 163 ? -8.808 -1.073 13.202 1.00 94.12 163 ALA A C 1
ATOM 1180 O O . ALA A 1 163 ? -8.207 -1.918 12.553 1.00 94.12 163 ALA A O 1
ATOM 1181 N N . GLU A 1 164 ? -10.114 -1.164 13.452 1.00 97.25 164 GLU A N 1
ATOM 1182 C CA . GLU A 1 164 ? -10.992 -2.265 13.035 1.00 97.25 164 GLU A CA 1
ATOM 1183 C C . GLU A 1 164 ? -11.879 -1.869 11.848 1.00 97.25 164 GLU A C 1
ATOM 1185 O O . GLU A 1 164 ? -12.929 -2.460 11.629 1.00 97.25 164 GLU A O 1
ATOM 1190 N N . ARG A 1 165 ? -11.500 -0.833 11.095 1.00 98.19 165 ARG A N 1
ATOM 1191 C CA . ARG A 1 165 ? -12.224 -0.385 9.896 1.00 98.19 165 ARG A CA 1
ATOM 1192 C C . ARG A 1 165 ? -11.374 -0.578 8.642 1.00 98.19 165 ARG A C 1
ATOM 1194 O O . ARG A 1 165 ? -10.454 -1.394 8.635 1.00 98.19 165 ARG A O 1
ATOM 1201 N N . LEU A 1 166 ? -11.677 0.146 7.568 1.00 98.75 166 LEU A N 1
ATOM 1202 C CA . LEU A 1 166 ? -11.077 -0.073 6.257 1.00 98.75 166 LEU A CA 1
ATOM 1203 C C . LEU A 1 166 ? -9.543 0.016 6.296 1.00 98.75 166 LEU A C 1
ATOM 1205 O O . LEU A 1 166 ? -8.965 0.822 7.036 1.00 98.75 166 LEU A O 1
ATOM 1209 N N . THR A 1 167 ? -8.884 -0.849 5.529 1.00 98.56 167 THR A N 1
ATOM 1210 C CA . THR A 1 167 ? -7.428 -0.837 5.329 1.00 98.56 167 THR A CA 1
ATOM 1211 C C . THR A 1 167 ? -7.008 0.285 4.381 1.00 98.56 167 THR A C 1
ATOM 1213 O O . THR A 1 167 ? -7.839 0.972 3.785 1.00 98.56 167 THR A O 1
ATOM 1216 N N . THR A 1 168 ? -5.699 0.473 4.204 1.00 98.06 168 THR A N 1
ATOM 1217 C CA . THR A 1 168 ? -5.189 1.249 3.067 1.00 98.06 168 THR A CA 1
ATOM 1218 C C . THR A 1 168 ? -5.641 0.581 1.762 1.00 98.06 168 THR A C 1
ATOM 1220 O O . THR A 1 168 ? -5.485 -0.638 1.641 1.00 98.06 168 THR A O 1
ATOM 1223 N N . PRO A 1 169 ? -6.249 1.331 0.824 1.00 98.19 169 PRO A N 1
ATOM 1224 C CA . PRO A 1 169 ? -6.643 0.781 -0.464 1.00 98.19 169 PRO A CA 1
ATOM 1225 C C . PRO A 1 169 ? -5.418 0.515 -1.357 1.00 98.19 169 PRO A C 1
ATOM 1227 O O . PRO A 1 169 ? -4.355 1.081 -1.121 1.00 98.19 169 PRO A O 1
ATOM 1230 N N . SER A 1 170 ? -5.556 -0.331 -2.379 1.00 97.94 170 SER A N 1
ATOM 1231 C CA . SER A 1 170 ? -4.494 -0.637 -3.357 1.00 97.94 170 SER A CA 1
ATOM 1232 C C . SER A 1 170 ? -5.089 -0.824 -4.754 1.00 97.94 170 SER A C 1
ATOM 1234 O O . SER A 1 170 ? -6.186 -1.369 -4.888 1.00 97.94 170 SER A O 1
ATOM 1236 N N . TRP A 1 171 ? -4.387 -0.348 -5.780 1.00 96.81 171 TRP A N 1
ATOM 1237 C CA . TRP A 1 171 ? -4.804 -0.393 -7.180 1.00 96.81 171 TRP A CA 1
ATOM 1238 C C . TRP A 1 171 ? -4.042 -1.462 -7.965 1.00 96.81 171 TRP A C 1
ATOM 1240 O O . TRP A 1 171 ? -2.811 -1.501 -7.994 1.00 96.81 171 TRP A O 1
ATOM 1250 N N . ASP A 1 172 ? -4.771 -2.288 -8.707 1.00 91.31 172 ASP A N 1
ATOM 1251 C CA . ASP A 1 172 ? -4.147 -3.212 -9.654 1.00 91.31 172 ASP A CA 1
ATOM 1252 C C . ASP A 1 172 ? -3.875 -2.559 -11.025 1.00 91.31 172 ASP A C 1
ATOM 1254 O O . ASP A 1 172 ? -4.304 -1.436 -11.300 1.00 91.31 172 ASP A O 1
ATOM 1258 N N . ALA A 1 173 ? -3.142 -3.245 -11.911 1.00 85.94 173 ALA A N 1
ATOM 1259 C CA . ALA A 1 173 ? -2.857 -2.735 -13.262 1.00 85.94 173 ALA A CA 1
ATOM 1260 C C . ALA A 1 173 ? -4.067 -2.626 -14.183 1.00 85.94 173 ALA A C 1
ATOM 1262 O O . ALA A 1 173 ? -3.974 -1.974 -15.222 1.00 85.94 173 ALA A O 1
ATOM 1263 N N . ARG A 1 174 ? -5.200 -3.231 -13.823 1.00 87.38 174 ARG A N 1
ATOM 1264 C CA . ARG A 1 174 ? -6.439 -3.000 -14.557 1.00 87.38 174 ARG A CA 1
ATOM 1265 C C . ARG A 1 174 ? -7.054 -1.676 -14.139 1.00 87.38 174 ARG A C 1
ATOM 1267 O O . ARG A 1 174 ? -7.848 -1.159 -14.901 1.00 87.38 174 ARG A O 1
ATOM 1274 N N . GLY A 1 175 ? -6.678 -1.112 -12.994 1.00 91.50 175 GLY A N 1
ATOM 1275 C CA . GLY A 1 175 ? -7.355 0.028 -12.395 1.00 91.50 175 GLY A CA 1
ATOM 1276 C C . GLY A 1 175 ? -8.464 -0.404 -11.444 1.00 91.50 175 GLY A C 1
ATOM 1277 O O . GLY A 1 175 ? -9.324 0.407 -11.126 1.00 91.50 175 GLY A O 1
ATOM 1278 N N . ASP A 1 176 ? -8.477 -1.650 -10.972 1.00 95.12 176 ASP A N 1
ATOM 1279 C CA . ASP A 1 176 ? -9.425 -2.053 -9.939 1.00 95.12 176 ASP A CA 1
ATOM 1280 C C . ASP A 1 176 ? -8.885 -1.694 -8.559 1.00 95.12 176 ASP A C 1
ATOM 1282 O O . ASP A 1 176 ? -7.694 -1.850 -8.273 1.00 95.12 176 ASP A O 1
ATOM 1286 N N . LEU A 1 177 ? -9.779 -1.217 -7.698 1.00 98.06 177 LEU A N 1
ATOM 1287 C CA . LEU A 1 177 ? -9.447 -0.751 -6.363 1.00 98.06 177 LEU A CA 1
ATOM 1288 C C . LEU A 1 177 ? -9.828 -1.789 -5.320 1.00 98.06 177 LEU A C 1
ATOM 1290 O O . LEU A 1 177 ? -10.991 -2.171 -5.217 1.00 98.06 177 LEU A O 1
ATOM 1294 N N . TRP A 1 178 ? -8.863 -2.175 -4.501 1.00 98.56 178 TRP A N 1
ATOM 1295 C CA . TRP A 1 178 ? -9.007 -3.203 -3.485 1.00 98.56 178 TRP A CA 1
ATOM 1296 C C . TRP A 1 178 ? -8.936 -2.598 -2.088 1.00 98.56 178 TRP A C 1
ATOM 1298 O O . TRP A 1 178 ? -8.097 -1.739 -1.817 1.00 98.56 178 TRP A O 1
ATOM 1308 N N . VAL A 1 179 ? -9.805 -3.051 -1.185 1.00 98.75 179 VAL A N 1
ATOM 1309 C CA . VAL A 1 179 ? -9.807 -2.646 0.228 1.00 98.75 179 VAL A CA 1
ATOM 1310 C C . VAL A 1 179 ? -10.359 -3.776 1.094 1.00 98.75 179 VAL A C 1
ATOM 1312 O O . VAL A 1 179 ? -11.297 -4.460 0.688 1.00 98.75 179 VAL A O 1
ATOM 1315 N N . ALA A 1 180 ? -9.816 -3.970 2.295 1.00 98.62 180 ALA A N 1
ATOM 1316 C CA . ALA A 1 180 ? -10.413 -4.861 3.283 1.00 98.62 180 ALA A CA 1
ATOM 1317 C C . ALA A 1 180 ? -11.130 -4.072 4.382 1.00 98.62 180 ALA A C 1
ATOM 1319 O O . ALA A 1 180 ? -10.693 -2.992 4.778 1.00 98.62 180 ALA A O 1
ATOM 1320 N N . ASP A 1 181 ? -12.221 -4.633 4.894 1.00 98.56 181 ASP A N 1
ATOM 1321 C CA . ASP A 1 181 ? -12.856 -4.213 6.137 1.00 98.56 181 ASP A CA 1
ATOM 1322 C C . ASP A 1 181 ? -12.379 -5.110 7.284 1.00 98.56 181 ASP A C 1
ATOM 1324 O O . ASP A 1 181 ? -12.495 -6.338 7.222 1.00 98.56 181 ASP A O 1
ATOM 1328 N N . ARG A 1 182 ? -11.838 -4.478 8.330 1.00 98.12 182 ARG A N 1
ATOM 1329 C CA . ARG A 1 182 ? -11.364 -5.132 9.556 1.00 98.12 182 ARG A CA 1
ATOM 1330 C C . ARG A 1 182 ? -12.450 -5.254 10.627 1.00 98.12 182 ARG A C 1
ATOM 1332 O O . ARG A 1 182 ? -12.128 -5.590 11.767 1.00 98.12 182 ARG A O 1
ATOM 1339 N N . ASP A 1 183 ? -13.714 -5.003 10.286 1.00 97.56 183 ASP A N 1
ATOM 1340 C CA . ASP A 1 183 ? -14.831 -5.162 11.215 1.00 97.56 183 ASP A CA 1
ATOM 1341 C C . ASP A 1 183 ? -14.831 -6.597 11.783 1.00 97.56 183 ASP A C 1
ATOM 1343 O O . ASP A 1 183 ? -14.985 -7.555 11.021 1.00 97.56 183 ASP A O 1
ATOM 1347 N N . PRO A 1 184 ? -14.675 -6.797 13.106 1.00 95.38 184 PRO A N 1
ATOM 1348 C CA . PRO A 1 184 ? -14.635 -8.131 13.699 1.00 95.38 184 PRO A CA 1
ATOM 1349 C C . PRO A 1 184 ? -15.949 -8.908 13.530 1.00 95.38 184 PRO A C 1
ATOM 1351 O O . PRO A 1 184 ? -15.948 -10.133 13.653 1.00 95.38 184 PRO A O 1
ATOM 1354 N N . HIS A 1 185 ? -17.065 -8.227 13.255 1.00 95.62 185 HIS A N 1
ATOM 1355 C CA . HIS A 1 185 ? -18.368 -8.852 13.039 1.00 95.62 185 HIS A CA 1
ATOM 1356 C C . HIS A 1 185 ? -18.668 -9.132 11.568 1.00 95.62 185 HIS A C 1
ATOM 1358 O O . HIS A 1 185 ? -19.463 -10.027 11.274 1.00 95.62 185 HIS A O 1
ATOM 1364 N N . ARG A 1 186 ? -18.069 -8.369 10.650 1.00 94.00 186 ARG A N 1
ATOM 1365 C CA . ARG A 1 186 ? -18.258 -8.509 9.200 1.00 94.00 186 ARG A CA 1
ATOM 1366 C C . ARG A 1 186 ? -16.961 -8.214 8.441 1.00 94.00 186 ARG A C 1
ATOM 1368 O O . ARG A 1 186 ? -16.921 -7.253 7.672 1.00 94.00 186 ARG A O 1
ATOM 1375 N N . PRO A 1 187 ? -15.909 -9.025 8.637 1.00 96.12 187 PRO A N 1
ATOM 1376 C CA . PRO A 1 187 ? -14.682 -8.841 7.886 1.00 96.12 187 PRO A CA 1
ATOM 1377 C C . PRO A 1 187 ? -14.938 -9.162 6.412 1.00 96.12 187 PRO A C 1
ATOM 1379 O O . PRO A 1 187 ? -15.751 -10.031 6.082 1.00 96.12 187 PRO A O 1
ATOM 1382 N N . GLY A 1 188 ? -14.233 -8.485 5.515 1.00 96.75 188 GLY A N 1
ATOM 1383 C CA . GLY A 1 188 ? -14.399 -8.724 4.086 1.00 96.75 188 GLY A CA 1
ATOM 1384 C C . GLY A 1 188 ? -13.298 -8.095 3.255 1.00 96.75 188 GLY A C 1
ATOM 1385 O O . GLY A 1 188 ? -12.697 -7.107 3.659 1.00 96.75 188 GLY A O 1
ATOM 1386 N N . LEU A 1 189 ? -13.052 -8.676 2.085 1.00 98.69 189 LEU A N 1
ATOM 1387 C CA . LEU A 1 189 ? -12.244 -8.084 1.028 1.00 98.69 189 LEU A CA 1
ATOM 1388 C C . LEU A 1 189 ? -13.193 -7.589 -0.061 1.00 98.69 189 LEU A C 1
ATOM 1390 O O . LEU A 1 189 ? -14.112 -8.310 -0.443 1.00 98.69 189 LEU A O 1
ATOM 1394 N N . PHE A 1 190 ? -12.980 -6.374 -0.547 1.00 98.56 190 PHE A N 1
ATOM 1395 C CA . PHE A 1 190 ? -13.811 -5.751 -1.566 1.00 98.56 190 PHE A CA 1
ATOM 1396 C C . PHE A 1 190 ? -12.959 -5.276 -2.733 1.00 98.56 190 PHE A C 1
ATOM 1398 O O . PHE A 1 190 ? -11.837 -4.803 -2.538 1.00 98.56 190 PHE A O 1
ATOM 1405 N N . VAL A 1 191 ? -13.534 -5.358 -3.928 1.00 98.00 191 VAL A N 1
ATOM 1406 C CA . VAL A 1 191 ? -12.967 -4.817 -5.161 1.00 98.00 191 VAL A CA 1
ATOM 1407 C C . VAL A 1 191 ? -13.976 -3.894 -5.834 1.00 98.00 191 VAL A C 1
ATOM 1409 O O . VAL A 1 191 ? -15.179 -4.151 -5.831 1.00 98.00 191 VAL A O 1
ATOM 1412 N N . LEU A 1 192 ? -13.491 -2.780 -6.370 1.00 97.56 192 LEU A N 1
ATOM 1413 C CA . LEU A 1 192 ? -14.258 -1.852 -7.187 1.00 97.56 192 LEU A CA 1
ATOM 1414 C C . LEU A 1 192 ? -13.603 -1.837 -8.560 1.00 97.56 192 LEU A C 1
ATOM 1416 O O . LEU A 1 192 ? -12.508 -1.292 -8.724 1.00 97.56 192 LEU A O 1
ATOM 1420 N N . GLU A 1 193 ? -14.262 -2.450 -9.538 1.00 93.31 193 GLU A N 1
ATOM 1421 C CA . GLU A 1 193 ? -13.731 -2.506 -10.895 1.00 93.31 193 GLU A CA 1
ATOM 1422 C C . GLU A 1 193 ? -13.554 -1.094 -11.458 1.00 93.31 193 GLU A C 1
ATOM 1424 O O . GLU A 1 193 ? -14.463 -0.261 -11.369 1.00 93.31 193 GLU A O 1
ATOM 1429 N N . GLN A 1 194 ? -12.373 -0.816 -12.013 1.00 91.44 194 GLN A N 1
ATOM 1430 C CA . GLN A 1 194 ? -12.008 0.487 -12.584 1.00 91.44 194 GLN A CA 1
ATOM 1431 C C . GLN A 1 194 ? -12.194 1.673 -11.618 1.00 91.44 194 GLN A C 1
ATOM 1433 O O . GLN A 1 194 ? -12.454 2.797 -12.051 1.0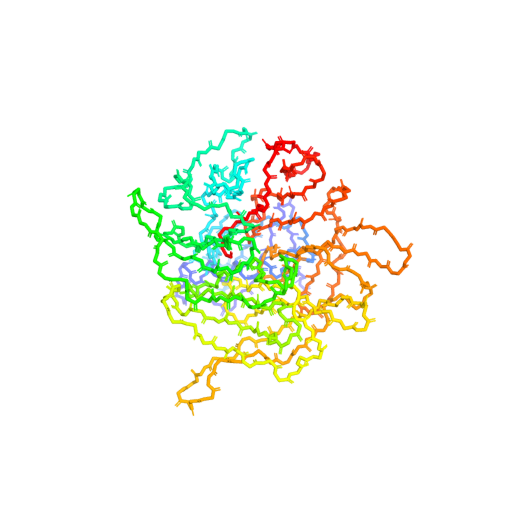0 91.44 194 GLN A O 1
ATOM 1438 N N . GLY A 1 195 ? -12.155 1.436 -10.301 1.00 89.19 195 GLY A N 1
ATOM 1439 C CA . GLY A 1 195 ? -12.434 2.477 -9.310 1.00 89.19 195 GLY A CA 1
ATOM 1440 C C . GLY A 1 195 ? -13.875 2.992 -9.351 1.00 89.19 195 GLY A C 1
ATOM 1441 O O . GLY A 1 195 ? -14.135 4.140 -8.987 1.00 89.19 195 GLY A O 1
ATOM 1442 N N . GLY A 1 196 ? -14.809 2.173 -9.839 1.00 91.75 196 GLY A N 1
ATOM 1443 C CA . GLY A 1 196 ? -16.214 2.526 -9.971 1.00 91.75 196 GLY A CA 1
ATOM 1444 C C . GLY A 1 196 ? -16.930 2.746 -8.634 1.00 91.75 196 GLY A C 1
ATOM 1445 O O . GLY A 1 196 ? -16.353 2.748 -7.554 1.00 91.75 196 GLY A O 1
ATOM 1446 N N . THR A 1 197 ? -18.247 2.932 -8.695 1.00 91.25 197 THR A N 1
ATOM 1447 C CA . THR A 1 197 ? -19.081 3.230 -7.512 1.00 91.25 197 THR A CA 1
ATOM 1448 C C . THR A 1 197 ? -19.715 1.999 -6.870 1.00 91.25 197 THR A C 1
ATOM 1450 O O . THR A 1 197 ? -20.390 2.117 -5.848 1.00 91.25 197 THR A O 1
ATOM 1453 N N . LYS A 1 198 ? -19.531 0.820 -7.466 1.00 93.69 198 LYS A N 1
ATOM 1454 C CA . LYS A 1 198 ? -20.048 -0.449 -6.955 1.00 93.69 198 LYS A CA 1
ATOM 1455 C C . LYS A 1 198 ? -18.885 -1.293 -6.469 1.00 93.69 198 LYS A C 1
ATOM 1457 O O . LYS A 1 198 ? -17.912 -1.464 -7.197 1.00 93.69 198 LYS A O 1
ATOM 1462 N N . SER A 1 199 ? -19.015 -1.804 -5.255 1.00 96.31 199 SER A N 1
ATOM 1463 C CA . SER A 1 199 ? -18.101 -2.784 -4.692 1.00 96.31 199 SER A CA 1
ATOM 1464 C C . SER A 1 199 ? -18.666 -4.191 -4.858 1.00 96.31 199 SER A C 1
ATOM 1466 O O . SER A 1 199 ? -19.869 -4.418 -4.712 1.00 96.31 199 SER A O 1
ATOM 1468 N N . GLU A 1 200 ? -17.780 -5.130 -5.157 1.00 96.50 200 GLU A N 1
ATOM 1469 C CA . GLU A 1 200 ? -18.024 -6.566 -5.109 1.00 96.50 200 GLU A CA 1
ATOM 1470 C C . GLU A 1 200 ? -17.233 -7.149 -3.937 1.00 96.50 200 GLU A C 1
ATOM 1472 O O . GLU A 1 200 ? -16.090 -6.758 -3.691 1.00 96.50 200 GLU A O 1
ATOM 1477 N N . GLN A 1 201 ? -17.850 -8.060 -3.186 1.00 96.75 201 GLN A N 1
ATOM 1478 C CA . GLN A 1 201 ? -17.150 -8.791 -2.138 1.00 96.75 201 GLN A CA 1
ATOM 1479 C C . GLN A 1 201 ? -16.370 -9.948 -2.760 1.00 96.75 201 GLN A C 1
ATOM 1481 O O . GLN A 1 201 ? -16.934 -10.765 -3.479 1.00 96.75 201 GLN A O 1
ATOM 1486 N N . VAL A 1 202 ? -15.087 -10.032 -2.433 1.00 98.00 202 VAL A N 1
ATOM 1487 C CA . VAL A 1 202 ? -14.168 -11.041 -2.950 1.00 98.00 202 VAL A CA 1
ATOM 1488 C C . VAL A 1 202 ? -14.163 -12.253 -2.028 1.00 98.00 202 VAL A C 1
ATOM 1490 O O . VAL A 1 202 ? -13.971 -12.126 -0.813 1.00 98.00 202 VAL A O 1
ATOM 1493 N N . ALA A 1 203 ? -14.344 -13.439 -2.601 1.00 96.88 203 ALA A N 1
ATOM 1494 C CA . ALA A 1 203 ? -14.230 -14.684 -1.856 1.00 96.88 203 ALA A CA 1
ATOM 1495 C C . ALA A 1 203 ? -12.759 -14.993 -1.548 1.00 96.88 203 ALA A C 1
ATOM 1497 O O . ALA A 1 203 ? -11.902 -14.896 -2.418 1.00 96.88 203 ALA A O 1
ATOM 1498 N N . VAL A 1 204 ? -12.452 -15.423 -0.325 1.00 97.44 204 VAL A N 1
ATOM 1499 C CA . VAL A 1 204 ? -11.109 -15.912 0.029 1.00 97.44 204 VAL A CA 1
ATOM 1500 C C . VAL A 1 204 ? -11.265 -17.261 0.738 1.00 97.44 204 VAL A C 1
ATOM 1502 O O . VAL A 1 204 ? -11.253 -17.305 1.968 1.00 97.44 204 VAL A O 1
ATOM 1505 N N . PRO A 1 205 ? -11.509 -18.359 -0.005 1.00 94.88 205 PRO A N 1
ATOM 1506 C CA . PRO A 1 205 ? -11.950 -19.632 0.576 1.00 94.88 205 PRO A CA 1
ATOM 1507 C C . PRO A 1 205 ? -10.971 -20.224 1.596 1.00 94.88 205 PRO A C 1
ATOM 1509 O O . PRO A 1 205 ? -11.391 -20.781 2.607 1.00 94.88 205 PRO A O 1
ATOM 1512 N N . ASP A 1 206 ? -9.670 -20.053 1.350 1.00 92.25 206 ASP A N 1
ATOM 1513 C CA . ASP A 1 206 ? -8.594 -20.573 2.200 1.00 92.25 206 ASP A CA 1
ATOM 1514 C C . ASP A 1 206 ? -8.256 -19.640 3.383 1.00 92.25 206 ASP A C 1
ATOM 1516 O O . ASP A 1 206 ? -7.331 -19.913 4.154 1.00 92.25 206 ASP A O 1
ATOM 1520 N N . LEU A 1 207 ? -8.963 -18.510 3.537 1.00 95.62 207 LEU A N 1
ATOM 1521 C CA . LEU A 1 207 ? -8.661 -17.533 4.580 1.00 95.62 207 LEU A CA 1
ATOM 1522 C C . LEU A 1 207 ? -9.041 -18.062 5.960 1.00 95.62 207 LEU A C 1
ATOM 1524 O O . LEU A 1 207 ? -10.203 -18.309 6.274 1.00 95.62 207 LEU A O 1
ATOM 1528 N N . SER A 1 208 ? -8.045 -18.119 6.836 1.00 91.81 208 SER A N 1
ATOM 1529 C CA . SER A 1 208 ? -8.236 -18.420 8.247 1.00 91.81 208 SER A CA 1
ATOM 1530 C C . SER A 1 208 ? -7.784 -17.236 9.100 1.00 91.81 208 SER A C 1
ATOM 1532 O O . SER A 1 208 ? -6.620 -17.167 9.492 1.00 91.81 208 SER A O 1
ATOM 1534 N N . GLY A 1 209 ? -8.714 -16.357 9.459 1.00 94.31 209 GLY A N 1
ATOM 1535 C CA . GLY A 1 209 ? -8.452 -15.188 10.298 1.00 94.31 209 GLY A CA 1
ATOM 1536 C C . GLY A 1 209 ? -9.079 -13.933 9.707 1.00 94.31 209 GLY A C 1
ATOM 1537 O O . GLY A 1 209 ? -10.000 -14.014 8.896 1.00 94.31 209 GLY A O 1
ATOM 1538 N N . ARG A 1 210 ? -8.574 -12.771 10.116 1.00 96.31 210 ARG A N 1
ATOM 1539 C CA . ARG A 1 210 ? -9.017 -11.467 9.615 1.00 96.31 210 ARG A CA 1
ATOM 1540 C C . ARG A 1 210 ? -7.897 -10.800 8.830 1.00 96.31 210 ARG A C 1
ATOM 1542 O O . ARG A 1 210 ? -6.759 -10.791 9.282 1.00 96.31 210 ARG A O 1
ATOM 1549 N N . ILE A 1 211 ? -8.223 -10.227 7.678 1.00 98.12 211 ILE A N 1
ATOM 1550 C CA . ILE A 1 211 ? -7.272 -9.450 6.878 1.00 98.12 211 ILE A CA 1
ATOM 1551 C C . ILE A 1 211 ? -6.989 -8.126 7.594 1.00 98.12 211 ILE A C 1
ATOM 1553 O O . ILE A 1 211 ? -7.918 -7.376 7.861 1.00 98.12 211 ILE A O 1
ATOM 1557 N N . GLU A 1 212 ? -5.724 -7.844 7.890 1.00 97.50 212 GLU A N 1
ATOM 1558 C CA . GLU A 1 212 ? -5.239 -6.609 8.519 1.00 97.50 212 GLU A CA 1
ATOM 1559 C C . GLU A 1 212 ? -4.673 -5.602 7.514 1.00 97.50 212 GLU A C 1
ATOM 1561 O O . GLU A 1 212 ? -4.734 -4.396 7.753 1.00 97.50 212 GLU A O 1
ATOM 1566 N N . ASP A 1 213 ? -4.129 -6.079 6.393 1.00 97.44 213 ASP A N 1
ATOM 1567 C CA . ASP A 1 213 ? -3.639 -5.231 5.307 1.00 97.44 213 ASP A CA 1
ATOM 1568 C C . ASP A 1 213 ? -3.685 -5.969 3.962 1.00 97.44 213 ASP A C 1
ATOM 1570 O O . ASP A 1 213 ? -3.625 -7.201 3.921 1.00 97.44 213 ASP A O 1
ATOM 1574 N N . VAL A 1 214 ? -3.793 -5.209 2.869 1.00 97.69 214 VAL A N 1
ATOM 1575 C CA . VAL A 1 214 ? -3.957 -5.718 1.498 1.00 97.69 214 VAL A CA 1
ATOM 1576 C C . VAL A 1 214 ? -3.099 -4.924 0.523 1.00 97.69 214 VAL A C 1
ATOM 1578 O O . VAL A 1 214 ? -3.234 -3.705 0.442 1.00 97.69 214 VAL A O 1
ATOM 1581 N N . ARG A 1 215 ? -2.273 -5.597 -0.284 1.00 97.19 215 ARG A N 1
ATOM 1582 C CA . ARG A 1 215 ? -1.559 -4.974 -1.413 1.00 97.19 215 ARG A CA 1
ATOM 1583 C C . ARG A 1 215 ? -1.663 -5.836 -2.657 1.00 97.19 215 ARG A C 1
ATOM 1585 O O . ARG A 1 215 ? -1.259 -6.997 -2.631 1.00 97.19 215 ARG A O 1
ATOM 1592 N N . VAL A 1 216 ? -2.146 -5.277 -3.758 1.00 95.38 216 VAL A N 1
ATOM 1593 C CA . VAL A 1 216 ? -2.232 -6.000 -5.032 1.00 95.38 216 VAL A CA 1
ATOM 1594 C C . VAL A 1 216 ? -0.968 -5.769 -5.846 1.00 95.38 216 VAL A C 1
ATOM 1596 O O . VAL A 1 216 ? -0.416 -4.673 -5.858 1.00 95.38 216 VAL A O 1
ATOM 1599 N N . ALA A 1 217 ? -0.470 -6.830 -6.475 1.00 91.06 217 ALA A N 1
ATOM 1600 C CA . ALA A 1 217 ? 0.716 -6.752 -7.310 1.00 91.06 217 ALA A CA 1
ATOM 1601 C C . ALA A 1 217 ? 0.430 -5.981 -8.603 1.00 91.06 217 ALA A C 1
ATOM 1603 O O . ALA A 1 217 ? -0.696 -5.950 -9.107 1.00 91.06 217 ALA A O 1
ATOM 1604 N N . ALA A 1 218 ? 1.488 -5.433 -9.195 1.00 81.38 218 ALA A N 1
ATOM 1605 C CA . ALA A 1 218 ? 1.412 -4.711 -10.458 1.00 81.38 218 ALA A CA 1
ATOM 1606 C C . ALA A 1 218 ? 0.885 -5.534 -11.631 1.00 81.38 218 ALA A C 1
ATOM 1608 O O . ALA A 1 218 ? 0.401 -4.961 -12.590 1.00 81.38 218 ALA A O 1
ATOM 1609 N N . ASP A 1 219 ? 0.946 -6.860 -11.583 1.00 81.69 219 ASP A N 1
ATOM 1610 C CA . ASP A 1 219 ? 0.388 -7.704 -12.643 1.00 81.69 219 ASP A CA 1
ATOM 1611 C C . ASP A 1 219 ? -1.136 -7.893 -12.542 1.00 81.69 219 ASP A C 1
ATOM 1613 O O . ASP A 1 219 ? -1.751 -8.434 -13.460 1.00 81.69 219 ASP A O 1
ATOM 1617 N N . GLY A 1 220 ? -1.757 -7.480 -11.429 1.00 85.19 220 GLY A N 1
ATOM 1618 C CA . GLY A 1 220 ? -3.178 -7.693 -11.144 1.00 85.19 220 GLY A CA 1
ATOM 1619 C C . GLY A 1 220 ? -3.604 -9.161 -11.020 1.00 85.19 220 GLY A C 1
ATOM 1620 O O . GLY A 1 220 ? -4.804 -9.451 -11.033 1.00 85.19 220 GLY A O 1
ATOM 1621 N N . ALA A 1 221 ? -2.642 -10.078 -10.904 1.00 90.06 221 ALA A N 1
ATOM 1622 C CA . ALA A 1 221 ? -2.844 -11.516 -10.759 1.00 90.06 221 ALA A CA 1
ATOM 1623 C C . ALA A 1 221 ? -2.508 -12.016 -9.346 1.00 90.06 221 ALA A C 1
ATOM 1625 O O . ALA A 1 221 ? -2.959 -13.096 -8.954 1.00 90.06 221 ALA A O 1
ATOM 1626 N N . ARG A 1 222 ? -1.728 -11.255 -8.570 1.00 92.94 222 ARG A N 1
ATOM 1627 C CA . ARG A 1 222 ? -1.310 -11.618 -7.208 1.00 92.94 222 ARG A CA 1
ATOM 1628 C C . ARG A 1 222 ? -1.744 -10.585 -6.181 1.00 92.94 222 ARG A C 1
ATOM 1630 O O . ARG A 1 222 ? -1.800 -9.391 -6.460 1.00 92.94 222 ARG A O 1
ATOM 1637 N N . ILE A 1 223 ? -1.991 -11.051 -4.964 1.00 96.25 223 ILE A N 1
ATOM 1638 C CA . ILE A 1 223 ? -2.370 -10.215 -3.825 1.00 96.25 223 ILE A CA 1
ATOM 1639 C C . ILE A 1 223 ? -1.610 -10.650 -2.577 1.00 96.25 223 ILE A C 1
ATOM 1641 O O . ILE A 1 223 ? -1.493 -11.841 -2.296 1.00 96.25 223 ILE A O 1
ATOM 1645 N N . ALA A 1 224 ? -1.091 -9.678 -1.837 1.00 96.75 224 ALA A N 1
ATOM 1646 C CA . ALA A 1 224 ? -0.487 -9.870 -0.533 1.00 96.75 224 ALA A CA 1
ATOM 1647 C C . ALA A 1 224 ? -1.498 -9.499 0.555 1.00 96.75 224 ALA A C 1
ATOM 1649 O O . ALA A 1 224 ? -2.076 -8.410 0.526 1.00 96.75 224 ALA A O 1
ATOM 1650 N N . LEU A 1 225 ? -1.698 -10.405 1.508 1.00 97.75 225 LEU A N 1
ATOM 1651 C CA . LEU A 1 225 ? -2.615 -10.254 2.631 1.00 97.75 225 LEU A CA 1
ATOM 1652 C C . LEU A 1 225 ? -1.843 -10.423 3.937 1.00 97.75 225 LEU A C 1
ATOM 1654 O O . LEU A 1 225 ? -1.238 -11.469 4.171 1.00 97.75 225 LEU A O 1
ATOM 1658 N N . VAL A 1 226 ? -1.902 -9.429 4.818 1.00 97.38 226 VAL A N 1
ATOM 1659 C CA . VAL A 1 226 ? -1.539 -9.631 6.226 1.00 97.38 226 VAL A CA 1
ATOM 1660 C C . VAL A 1 226 ? -2.776 -10.157 6.934 1.00 97.38 226 VAL A C 1
ATOM 1662 O O . VAL A 1 226 ? -3.827 -9.529 6.863 1.00 97.38 226 VAL A O 1
ATOM 1665 N N . VAL A 1 227 ? -2.679 -11.302 7.602 1.00 96.94 227 VAL A N 1
ATOM 1666 C CA . VAL A 1 227 ? -3.819 -11.960 8.250 1.00 96.94 227 VAL A CA 1
ATOM 1667 C C . VAL A 1 227 ? -3.538 -12.132 9.735 1.00 9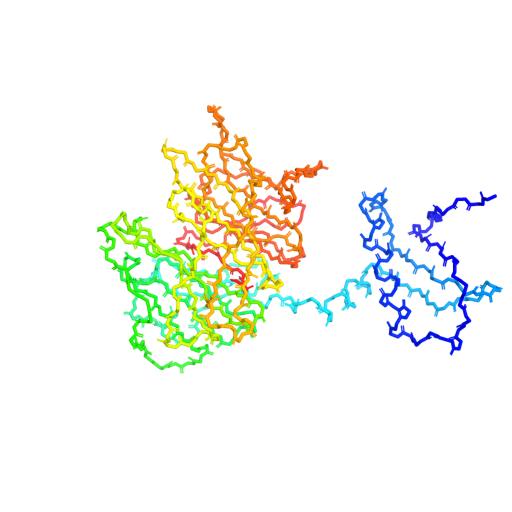6.94 227 VAL A C 1
ATOM 1669 O O . VAL A 1 227 ? -2.539 -12.742 10.112 1.00 96.94 227 VAL A O 1
ATOM 1672 N N . ALA A 1 228 ? -4.430 -11.612 10.576 1.00 95.38 228 ALA A N 1
ATOM 1673 C CA . ALA A 1 228 ? -4.416 -11.824 12.013 1.00 95.38 228 ALA A CA 1
ATOM 1674 C C . ALA A 1 228 ? -5.215 -13.073 12.401 1.00 95.38 228 ALA A C 1
ATOM 1676 O O . ALA A 1 228 ? -6.388 -13.226 12.039 1.00 95.38 228 ALA A O 1
ATOM 1677 N N . LYS A 1 229 ? -4.593 -13.940 13.202 1.00 93.69 229 LYS A N 1
ATOM 1678 C CA . LYS A 1 229 ? -5.207 -15.130 13.794 1.00 93.69 229 LYS A CA 1
ATOM 1679 C C . LYS A 1 229 ? -4.530 -15.448 15.126 1.00 93.69 229 LYS A C 1
ATOM 1681 O O . LYS A 1 229 ? -3.309 -15.409 15.219 1.00 93.69 229 LYS A O 1
ATOM 1686 N N . ASP A 1 230 ? -5.317 -15.752 16.158 1.00 91.06 230 ASP A N 1
ATOM 1687 C CA . ASP A 1 230 ? -4.818 -16.190 17.474 1.00 91.06 230 ASP A CA 1
ATOM 1688 C C . ASP A 1 230 ? -3.750 -15.253 18.087 1.00 91.06 230 ASP A C 1
ATOM 1690 O O . ASP A 1 230 ? -2.804 -15.691 18.737 1.00 91.06 230 ASP A O 1
ATOM 1694 N N . GLY A 1 231 ? -3.888 -13.941 17.858 1.00 87.62 231 GLY A N 1
ATOM 1695 C CA . GLY A 1 231 ? -2.961 -12.916 18.357 1.00 87.62 231 GLY A CA 1
ATOM 1696 C C . GLY A 1 231 ? -1.650 -12.775 17.574 1.00 87.62 231 GLY A C 1
ATOM 1697 O O . GLY A 1 231 ? -0.816 -11.960 17.959 1.00 87.62 231 GLY A O 1
ATOM 1698 N N . LYS A 1 232 ? -1.473 -13.526 16.482 1.00 91.25 232 LYS A N 1
ATOM 1699 C CA . LYS A 1 232 ? -0.332 -13.431 15.560 1.00 91.25 232 LYS A CA 1
ATOM 1700 C C . LYS A 1 232 ? -0.763 -12.851 14.219 1.00 91.25 232 LYS A C 1
ATOM 1702 O O . LYS A 1 232 ? -1.926 -12.979 13.835 1.00 91.25 232 LYS A O 1
ATOM 1707 N N . GLN A 1 233 ? 0.175 -12.241 13.502 1.00 93.81 233 GLN A N 1
ATOM 1708 C CA . GLN A 1 233 ? -0.012 -11.809 12.120 1.00 93.81 233 GLN A CA 1
ATOM 1709 C C . GLN A 1 233 ? 0.904 -12.603 11.197 1.00 93.81 233 GLN A C 1
ATOM 1711 O O . GLN A 1 233 ? 2.087 -12.764 11.480 1.00 93.81 233 GLN A O 1
ATOM 1716 N N . SER A 1 234 ? 0.361 -13.059 10.074 1.00 92.50 234 SER A N 1
ATOM 1717 C CA . SER A 1 234 ? 1.110 -13.786 9.050 1.00 92.50 234 SER A CA 1
ATOM 1718 C C . SER A 1 234 ? 0.884 -13.155 7.682 1.00 92.50 234 SER A C 1
ATOM 1720 O O . SER A 1 234 ? -0.214 -12.689 7.378 1.00 92.50 234 SER A O 1
ATOM 1722 N N . LEU A 1 235 ? 1.930 -13.136 6.859 1.00 94.56 235 LEU A N 1
ATOM 1723 C CA . LEU A 1 235 ? 1.875 -12.632 5.490 1.00 94.56 235 LEU A CA 1
ATOM 1724 C C . LEU A 1 235 ? 1.583 -13.774 4.517 1.00 94.56 235 LEU A C 1
ATOM 1726 O O . LEU A 1 235 ? 2.346 -14.739 4.454 1.00 94.56 235 LEU A O 1
ATOM 1730 N N . PHE A 1 236 ? 0.528 -13.624 3.722 1.00 95.19 236 PHE A N 1
ATOM 1731 C CA . PHE A 1 236 ? 0.133 -14.560 2.677 1.00 95.19 236 PHE A CA 1
ATOM 1732 C C . PHE A 1 236 ? 0.186 -13.923 1.293 1.00 95.19 236 PHE A C 1
ATOM 1734 O O . PHE A 1 236 ? -0.188 -12.764 1.130 1.00 95.19 236 PHE A O 1
ATOM 1741 N N . ILE A 1 237 ? 0.571 -14.713 0.293 1.00 95.12 237 ILE A N 1
ATOM 1742 C CA . ILE A 1 237 ? 0.408 -14.398 -1.128 1.00 95.12 237 ILE A CA 1
ATOM 1743 C C . ILE A 1 237 ? -0.677 -15.300 -1.697 1.00 95.12 237 ILE A C 1
ATOM 1745 O O . ILE A 1 237 ? -0.615 -16.520 -1.544 1.00 95.12 237 ILE A O 1
ATOM 1749 N N . GLY A 1 238 ? -1.667 -14.696 -2.341 1.00 94.81 238 GLY A N 1
ATOM 1750 C CA . GLY A 1 238 ? -2.739 -15.383 -3.048 1.00 94.81 238 GLY A CA 1
ATOM 1751 C C . GLY A 1 238 ? -2.743 -15.051 -4.533 1.00 94.81 238 GLY A C 1
ATOM 1752 O O . GLY A 1 238 ? -2.171 -14.046 -4.970 1.00 94.81 238 GLY A O 1
ATOM 1753 N N . ARG A 1 239 ? -3.430 -15.889 -5.309 1.00 95.00 239 ARG A N 1
ATOM 1754 C CA . ARG A 1 239 ? -3.730 -15.622 -6.715 1.00 95.00 239 ARG A CA 1
ATOM 1755 C C . ARG A 1 239 ? -5.135 -15.054 -6.828 1.00 95.00 239 ARG A C 1
ATOM 1757 O O . ARG A 1 239 ? -6.080 -15.659 -6.335 1.00 95.00 239 ARG A O 1
ATOM 1764 N N . ILE A 1 240 ? -5.264 -13.933 -7.522 1.00 95.25 240 ILE A N 1
ATOM 1765 C CA . ILE A 1 240 ? -6.556 -13.359 -7.880 1.00 95.25 240 ILE A CA 1
ATOM 1766 C C . ILE A 1 240 ? -7.142 -14.198 -9.020 1.00 95.25 240 ILE A C 1
ATOM 1768 O O . ILE A 1 240 ? -6.592 -14.235 -10.123 1.00 95.25 240 ILE A O 1
ATOM 1772 N N . GLN A 1 241 ? -8.256 -14.868 -8.751 1.00 93.88 241 GLN A N 1
ATOM 1773 C CA . GLN A 1 241 ? -9.076 -15.540 -9.747 1.00 93.88 241 GLN A CA 1
ATOM 1774 C C . GLN A 1 241 ? -10.275 -14.648 -10.055 1.00 93.88 241 GLN A C 1
ATOM 1776 O O . GLN A 1 241 ? -10.943 -14.128 -9.165 1.00 93.88 241 GLN A O 1
ATOM 1781 N N . ARG A 1 242 ? -10.510 -14.404 -11.338 1.00 88.94 242 ARG A N 1
ATOM 1782 C CA . ARG A 1 242 ? -11.530 -13.458 -11.806 1.00 88.94 242 ARG A CA 1
ATOM 1783 C C . ARG A 1 242 ? -12.628 -14.262 -12.478 1.00 88.94 242 ARG A C 1
ATOM 1785 O O . ARG A 1 242 ? -12.334 -15.339 -13.007 1.00 88.94 242 ARG A O 1
ATOM 1792 N N . ASP A 1 243 ? -13.854 -13.749 -12.434 1.00 81.62 243 ASP A N 1
ATOM 1793 C CA . ASP A 1 243 ? -14.983 -14.406 -13.083 1.00 81.62 243 ASP A CA 1
ATOM 1794 C C . ASP A 1 243 ? -14.687 -14.550 -14.582 1.00 81.62 243 ASP A C 1
ATOM 1796 O O . ASP A 1 243 ? -14.402 -13.579 -15.285 1.00 81.62 243 ASP A O 1
ATOM 1800 N N . ASP A 1 244 ? -14.717 -15.787 -15.059 1.00 76.06 244 ASP A N 1
ATOM 1801 C CA . ASP A 1 244 ? -14.531 -16.167 -16.455 1.00 76.06 244 ASP A CA 1
ATOM 1802 C C . ASP A 1 244 ? -15.867 -16.222 -17.222 1.00 76.06 244 ASP A C 1
ATOM 1804 O O . ASP A 1 244 ? -15.943 -16.758 -18.329 1.00 76.06 244 ASP A O 1
ATOM 1808 N N . GLY A 1 245 ? -16.927 -15.642 -16.646 1.00 71.19 245 GLY A N 1
ATOM 1809 C CA . GLY A 1 245 ? -18.292 -15.657 -17.170 1.00 71.19 245 GLY A CA 1
ATOM 1810 C C . GLY A 1 245 ? -19.137 -16.805 -16.616 1.00 71.19 245 GLY A C 1
ATOM 1811 O O . GLY A 1 245 ? -20.242 -17.043 -17.108 1.00 71.19 245 GLY A O 1
ATOM 1812 N N . THR A 1 246 ? -18.638 -17.516 -15.604 1.00 74.94 246 THR A N 1
ATOM 1813 C CA . THR A 1 246 ? -19.366 -18.574 -14.892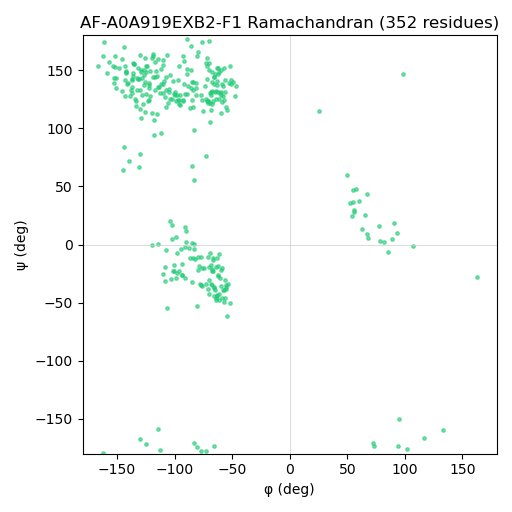 1.00 74.94 246 THR A CA 1
ATOM 1814 C C . THR A 1 246 ? -20.263 -18.029 -13.781 1.00 74.94 246 THR A C 1
ATOM 1816 O O . THR A 1 246 ? -21.110 -18.767 -13.273 1.00 74.94 246 THR A O 1
ATOM 1819 N N . GLY A 1 247 ? -20.123 -16.748 -13.422 1.00 75.81 247 GLY A N 1
ATOM 1820 C CA . GLY A 1 247 ? -20.897 -16.110 -12.359 1.00 75.81 247 GLY A CA 1
ATOM 1821 C C . GLY A 1 247 ? -20.406 -16.473 -10.958 1.00 75.81 247 GLY A C 1
ATOM 1822 O O . GLY A 1 247 ? -21.145 -16.291 -9.991 1.00 75.81 247 GLY A O 1
ATOM 1823 N N . GLN A 1 248 ? -19.191 -17.021 -10.838 1.00 79.12 248 GLN A N 1
ATOM 1824 C CA . GLN A 1 248 ? -18.579 -17.360 -9.547 1.00 79.12 248 GLN A CA 1
ATOM 1825 C C . GLN A 1 248 ? -18.027 -16.131 -8.805 1.00 79.12 248 GLN A C 1
ATOM 1827 O O . GLN A 1 248 ? -17.727 -16.236 -7.615 1.00 79.12 248 GLN A O 1
ATOM 1832 N N . GLY A 1 249 ? -17.960 -14.972 -9.472 1.00 88.81 249 GLY A N 1
ATOM 1833 C CA . GLY A 1 249 ? -17.396 -13.742 -8.918 1.00 88.81 249 GLY A CA 1
ATOM 1834 C C . GLY A 1 249 ? -15.873 -13.785 -8.810 1.00 88.81 249 GLY A C 1
ATOM 1835 O O . GLY A 1 249 ? -15.212 -14.702 -9.304 1.00 88.81 249 GLY A O 1
ATOM 1836 N N . ILE A 1 250 ? -15.302 -12.762 -8.182 1.00 94.94 250 ILE A N 1
ATOM 1837 C CA . ILE A 1 250 ? -13.856 -12.664 -7.959 1.00 94.94 250 ILE A CA 1
ATOM 1838 C C . ILE A 1 250 ? -13.475 -13.404 -6.667 1.00 94.94 250 ILE A C 1
ATOM 1840 O O . ILE A 1 250 ? -14.099 -13.221 -5.617 1.00 94.94 250 ILE A O 1
ATOM 1844 N N . SER A 1 251 ? -12.410 -14.210 -6.718 1.00 96.62 251 SER A N 1
ATOM 1845 C CA . SER A 1 251 ? -11.836 -14.884 -5.551 1.00 96.62 251 SER A CA 1
ATOM 1846 C C . SER A 1 251 ? -10.323 -14.703 -5.430 1.00 96.62 251 SER A C 1
ATOM 1848 O O . SER A 1 251 ? -9.626 -14.294 -6.360 1.00 96.62 251 SER A O 1
ATOM 1850 N N . VAL A 1 252 ? -9.806 -14.989 -4.239 1.00 97.69 252 VAL A N 1
ATOM 1851 C CA . VAL A 1 252 ? -8.380 -15.112 -3.956 1.00 97.69 252 VAL A CA 1
ATOM 1852 C C . VAL A 1 252 ? -8.123 -16.526 -3.463 1.00 97.69 252 VAL A C 1
ATOM 1854 O O . VAL A 1 252 ? -8.549 -16.902 -2.369 1.00 97.69 252 VAL A O 1
ATOM 1857 N N . ASP A 1 253 ? -7.385 -17.284 -4.266 1.00 95.06 253 ASP A N 1
ATOM 1858 C CA . ASP A 1 253 ? -7.154 -18.708 -4.047 1.00 95.06 253 ASP A CA 1
ATOM 1859 C C . ASP A 1 253 ? -5.682 -18.998 -3.750 1.00 95.06 253 ASP A C 1
ATOM 1861 O O . ASP A 1 253 ? -4.779 -18.243 -4.134 1.00 95.06 253 ASP A O 1
ATOM 1865 N N . GLY A 1 254 ? -5.427 -20.156 -3.135 1.00 93.00 254 GLY A N 1
ATOM 1866 C CA . GLY A 1 254 ? -4.084 -20.718 -3.036 1.00 93.00 254 GLY A CA 1
ATOM 1867 C C . GLY A 1 254 ? -3.157 -19.882 -2.162 1.00 93.00 254 GLY A C 1
ATOM 1868 O O . GLY A 1 254 ? -2.005 -19.665 -2.540 1.00 93.00 254 GLY A O 1
ATOM 1869 N N . LEU A 1 255 ? -3.664 -19.415 -1.016 1.00 94.50 255 LEU A N 1
ATOM 1870 C CA . LEU A 1 255 ? -2.892 -18.632 -0.055 1.00 94.50 255 LEU A CA 1
ATOM 1871 C C . LEU A 1 255 ? -1.643 -19.400 0.399 1.00 94.50 255 LEU A C 1
ATOM 1873 O O . LEU A 1 255 ? -1.729 -20.516 0.916 1.00 94.50 255 LEU A O 1
ATOM 1877 N N . ARG A 1 256 ? -0.471 -18.782 0.243 1.00 91.88 256 ARG A N 1
ATOM 1878 C CA . ARG A 1 256 ? 0.822 -19.315 0.693 1.00 91.88 256 ARG A CA 1
ATOM 1879 C C . ARG A 1 256 ? 1.492 -18.343 1.642 1.00 91.88 256 ARG A C 1
ATOM 1881 O O . ARG A 1 256 ? 1.533 -17.151 1.362 1.00 91.88 256 ARG A O 1
ATOM 1888 N N . SER A 1 257 ? 2.025 -18.850 2.751 1.00 90.69 257 SER A N 1
ATOM 1889 C CA . SER A 1 257 ? 2.792 -18.027 3.687 1.00 90.69 257 SER A CA 1
ATOM 1890 C C . SER A 1 257 ? 4.087 -17.556 3.027 1.00 90.69 257 SER A C 1
ATOM 1892 O O . SER A 1 257 ? 4.876 -18.388 2.589 1.00 90.69 257 SER A O 1
ATOM 1894 N N . ALA A 1 258 ? 4.305 -16.243 2.986 1.00 87.38 258 ALA A N 1
ATOM 1895 C CA . ALA A 1 258 ? 5.526 -15.633 2.457 1.00 87.38 258 ALA A CA 1
ATOM 1896 C C . ALA A 1 258 ? 6.565 -15.365 3.558 1.00 87.38 258 ALA A C 1
ATOM 1898 O O . ALA A 1 258 ? 7.756 -15.352 3.288 1.00 87.38 258 ALA A O 1
ATOM 1899 N N . ALA A 1 259 ? 6.133 -15.175 4.808 1.00 84.69 259 ALA A N 1
ATOM 1900 C CA . ALA A 1 259 ? 7.031 -14.881 5.926 1.00 84.69 259 ALA A CA 1
ATOM 1901 C C . ALA A 1 259 ? 6.599 -15.638 7.198 1.00 84.69 259 ALA A C 1
ATOM 1903 O O . ALA A 1 259 ? 6.044 -15.026 8.112 1.00 84.69 259 ALA A O 1
ATOM 1904 N N . PRO A 1 260 ? 6.792 -16.971 7.250 1.00 81.31 260 PRO A N 1
ATOM 1905 C CA . PRO A 1 260 ? 6.289 -17.810 8.343 1.00 81.31 260 PRO A CA 1
ATOM 1906 C C . PRO A 1 260 ? 6.950 -17.524 9.700 1.00 81.31 260 PRO A C 1
ATOM 1908 O O . PRO A 1 260 ? 6.347 -17.806 10.732 1.00 81.31 260 PRO A O 1
ATOM 1911 N N . ASP A 1 261 ? 8.156 -16.955 9.702 1.00 83.81 261 ASP A N 1
ATOM 1912 C CA . ASP A 1 261 ? 8.927 -16.697 10.924 1.00 83.81 261 ASP A CA 1
ATOM 1913 C C . ASP A 1 261 ? 8.518 -15.395 11.642 1.00 83.81 261 ASP A C 1
ATOM 1915 O O . ASP A 1 261 ? 8.902 -15.161 12.790 1.00 83.81 261 ASP A O 1
ATOM 1919 N N . LEU A 1 262 ? 7.723 -14.536 10.989 1.00 85.88 262 LEU A N 1
ATOM 1920 C CA . LEU A 1 262 ? 7.229 -13.291 11.581 1.00 85.88 262 LEU A CA 1
ATOM 1921 C C . LEU A 1 262 ? 6.008 -13.555 12.472 1.00 85.88 262 LEU A C 1
ATOM 1923 O O . LEU A 1 262 ? 5.067 -14.239 12.079 1.00 85.88 262 LEU A O 1
ATOM 1927 N N . GLU A 1 263 ? 5.991 -12.949 13.661 1.00 87.50 263 GLU A N 1
ATOM 1928 C CA . GLU A 1 263 ? 4.817 -12.946 14.546 1.00 87.50 263 GLU A CA 1
ATOM 1929 C C . GLU A 1 263 ? 3.972 -11.676 14.397 1.00 87.50 263 GLU A C 1
ATOM 1931 O O . GLU A 1 263 ? 2.783 -11.676 14.732 1.00 87.50 263 GLU A O 1
ATOM 1936 N N . GLN A 1 264 ? 4.585 -10.596 13.905 1.00 92.00 264 GLN A N 1
ATOM 1937 C CA . GLN A 1 264 ? 3.940 -9.313 13.642 1.00 92.00 264 GLN A CA 1
ATOM 1938 C C . GLN A 1 264 ? 4.405 -8.746 12.303 1.00 92.00 264 GLN A C 1
ATOM 1940 O O . GLN A 1 264 ? 5.590 -8.811 11.967 1.00 92.00 264 GLN A O 1
ATOM 1945 N N . VAL A 1 265 ? 3.477 -8.138 11.568 1.00 93.94 265 VAL A N 1
ATOM 1946 C CA . VAL A 1 265 ? 3.740 -7.471 10.292 1.00 93.94 265 VAL A CA 1
ATOM 1947 C C . VAL A 1 265 ? 3.142 -6.073 10.368 1.00 93.94 265 VAL A C 1
ATOM 1949 O O . VAL A 1 265 ? 1.926 -5.901 10.385 1.00 93.94 265 VAL A O 1
ATOM 1952 N N . SER A 1 266 ? 4.002 -5.062 10.440 1.00 91.00 266 SER A N 1
ATOM 1953 C CA . SER A 1 266 ? 3.583 -3.672 10.630 1.00 91.00 266 SER A CA 1
ATOM 1954 C C . SER A 1 266 ? 3.349 -2.932 9.318 1.00 91.00 266 SER A C 1
ATOM 1956 O O . SER A 1 266 ? 2.559 -1.994 9.293 1.00 91.00 266 SER A O 1
ATOM 1958 N N . ALA A 1 267 ? 4.045 -3.310 8.242 1.00 93.69 267 ALA A N 1
ATOM 1959 C CA . ALA A 1 267 ? 3.854 -2.715 6.924 1.00 93.69 267 ALA A CA 1
ATOM 1960 C C . ALA A 1 267 ? 4.354 -3.642 5.810 1.00 93.69 267 ALA A C 1
ATOM 1962 O O . ALA A 1 267 ? 5.348 -4.348 5.982 1.00 93.69 267 ALA A O 1
ATOM 1963 N N . ILE A 1 268 ? 3.690 -3.588 4.655 1.00 95.56 268 ILE A N 1
ATOM 1964 C CA . ILE A 1 268 ? 4.102 -4.276 3.428 1.00 95.56 268 ILE A CA 1
ATOM 1965 C C . ILE A 1 268 ? 3.967 -3.354 2.213 1.00 95.56 268 ILE A C 1
ATOM 1967 O O . ILE A 1 268 ? 3.063 -2.515 2.153 1.00 95.56 268 ILE A O 1
ATOM 1971 N N . SER A 1 269 ? 4.852 -3.526 1.233 1.00 95.12 269 SER A N 1
ATOM 1972 C CA . SER A 1 269 ? 4.775 -2.857 -0.069 1.00 95.12 269 SER A CA 1
ATOM 1973 C C . SER A 1 269 ? 5.449 -3.705 -1.148 1.00 95.12 269 SER A C 1
ATOM 1975 O O . SER A 1 269 ? 6.456 -4.357 -0.874 1.00 95.12 269 SER A O 1
ATOM 1977 N N . TRP A 1 270 ? 4.897 -3.717 -2.361 1.00 92.50 270 TRP A N 1
ATOM 1978 C CA . TRP A 1 270 ? 5.542 -4.341 -3.519 1.00 92.50 270 TRP A CA 1
ATOM 1979 C C . TRP A 1 270 ? 6.775 -3.531 -3.916 1.00 92.50 270 TRP A C 1
ATOM 1981 O O . TRP A 1 270 ? 6.707 -2.310 -4.015 1.00 92.50 270 TRP A O 1
ATOM 1991 N N . ALA A 1 271 ? 7.906 -4.208 -4.099 1.00 89.38 271 ALA A N 1
ATOM 1992 C CA . ALA A 1 271 ? 9.199 -3.576 -4.342 1.00 89.38 271 ALA A CA 1
ATOM 1993 C C . ALA A 1 271 ? 9.879 -4.221 -5.552 1.00 89.38 271 ALA A C 1
ATOM 1995 O O . ALA A 1 271 ? 10.871 -4.927 -5.401 1.00 89.38 271 ALA A O 1
ATOM 1996 N N . GLY A 1 272 ? 9.304 -4.033 -6.734 1.00 83.00 272 GLY A N 1
ATOM 1997 C CA . GLY A 1 272 ? 9.670 -4.755 -7.954 1.00 83.00 272 GLY A CA 1
ATOM 1998 C C . GLY A 1 272 ? 8.513 -5.611 -8.467 1.00 83.00 272 GLY A C 1
ATOM 1999 O O . GLY A 1 272 ? 7.369 -5.471 -8.035 1.00 83.00 272 GLY A O 1
ATOM 2000 N N . ASP A 1 273 ? 8.815 -6.518 -9.389 1.00 75.69 273 ASP A N 1
ATOM 2001 C CA . ASP A 1 273 ? 7.842 -7.403 -10.030 1.00 75.69 273 ASP A CA 1
ATOM 2002 C C . ASP A 1 273 ? 7.555 -8.682 -9.224 1.00 75.69 273 ASP A C 1
ATOM 2004 O O . ASP A 1 273 ? 6.428 -9.179 -9.248 1.00 75.69 273 ASP A O 1
ATOM 2008 N N . SER A 1 274 ? 8.526 -9.230 -8.490 1.00 78.50 274 SER A N 1
ATOM 2009 C CA . SER A 1 274 ? 8.401 -10.536 -7.820 1.00 78.50 274 SER A CA 1
ATOM 2010 C C . SER A 1 274 ? 8.538 -10.522 -6.300 1.00 78.50 274 SER A C 1
ATOM 2012 O O . SER A 1 274 ? 8.372 -11.573 -5.682 1.00 78.50 274 SER A O 1
ATOM 2014 N N . ARG A 1 275 ? 8.762 -9.361 -5.678 1.00 86.69 275 ARG A N 1
ATOM 2015 C CA . ARG A 1 275 ? 9.097 -9.284 -4.249 1.00 86.69 275 ARG A CA 1
ATOM 2016 C C . ARG A 1 275 ? 8.342 -8.213 -3.476 1.00 86.69 275 ARG A C 1
ATOM 2018 O O . ARG A 1 275 ? 7.918 -7.185 -4.007 1.00 86.69 275 ARG A O 1
ATOM 2025 N N . LEU A 1 276 ? 8.227 -8.455 -2.179 1.00 91.62 276 LEU A N 1
ATOM 2026 C CA . LEU A 1 276 ? 7.682 -7.541 -1.187 1.00 91.62 276 LEU A CA 1
ATOM 2027 C C . LEU A 1 276 ? 8.795 -7.017 -0.295 1.00 91.62 276 LEU A C 1
ATOM 2029 O O . LEU A 1 276 ? 9.659 -7.769 0.150 1.00 91.62 276 LEU A O 1
ATOM 2033 N N . LEU A 1 277 ? 8.713 -5.737 0.042 1.00 93.12 277 LEU A N 1
ATOM 2034 C CA . LEU A 1 277 ? 9.362 -5.190 1.217 1.00 93.12 277 LEU A CA 1
ATOM 2035 C C . LEU A 1 277 ? 8.428 -5.374 2.414 1.00 93.12 277 LEU A C 1
ATOM 2037 O O . LEU A 1 277 ? 7.323 -4.825 2.449 1.00 93.12 277 LEU A O 1
ATOM 2041 N N . VAL A 1 278 ? 8.883 -6.149 3.393 1.00 93.94 278 VAL A N 1
ATOM 2042 C CA . VAL A 1 278 ? 8.131 -6.482 4.602 1.00 93.94 278 VAL A CA 1
ATOM 2043 C C . VAL A 1 278 ? 8.803 -5.839 5.802 1.00 93.94 278 VAL A C 1
ATOM 2045 O O . VAL A 1 278 ? 10.007 -5.987 6.012 1.00 93.94 278 VAL A O 1
ATOM 2048 N N . VAL A 1 279 ? 8.002 -5.148 6.606 1.00 94.19 279 VAL A N 1
ATOM 2049 C CA . VAL A 1 279 ? 8.387 -4.645 7.919 1.00 94.19 279 VAL A CA 1
ATOM 2050 C C . VAL A 1 279 ? 7.676 -5.482 8.968 1.00 94.19 279 VAL A C 1
ATOM 2052 O O . VAL A 1 279 ? 6.445 -5.507 9.020 1.00 94.19 279 VAL A O 1
ATOM 2055 N N . GLY A 1 280 ? 8.436 -6.170 9.809 1.00 92.81 280 GLY A N 1
ATOM 2056 C CA . GLY A 1 280 ? 7.864 -7.082 10.789 1.00 92.81 280 GLY A CA 1
ATOM 2057 C C . GLY A 1 280 ? 8.822 -7.439 11.909 1.00 92.81 280 GLY A C 1
ATOM 2058 O O . GLY A 1 280 ? 9.949 -6.950 11.967 1.00 92.81 280 GLY A O 1
ATOM 2059 N N . GLN A 1 281 ? 8.342 -8.277 12.817 1.00 91.75 281 GLN A N 1
ATOM 2060 C CA . GLN A 1 281 ? 9.066 -8.710 14.004 1.00 91.75 281 GLN A CA 1
ATOM 2061 C C . GLN A 1 281 ? 8.879 -10.218 14.205 1.00 91.75 281 GLN A C 1
ATOM 2063 O O . GLN A 1 281 ? 7.759 -10.731 14.180 1.00 91.75 281 GLN A O 1
ATOM 2068 N N . GLU A 1 282 ? 9.994 -10.916 14.411 1.00 89.81 282 GLU A N 1
ATOM 2069 C CA . GLU A 1 282 ? 10.034 -12.321 14.834 1.00 89.81 282 GLU A CA 1
ATOM 2070 C C . GLU A 1 282 ? 9.793 -12.442 16.344 1.00 89.81 282 GLU A C 1
ATOM 2072 O O . GLU A 1 282 ? 9.898 -11.463 17.090 1.00 89.81 282 GLU A O 1
ATOM 2077 N N . GLN A 1 283 ? 9.517 -13.656 16.819 1.00 85.94 283 GLN A N 1
ATOM 2078 C CA . GLN A 1 283 ? 9.257 -13.911 18.233 1.00 85.94 283 GLN A CA 1
ATOM 2079 C C . GLN A 1 283 ? 10.395 -13.406 19.136 1.00 85.94 283 GLN A C 1
ATOM 2081 O O . GLN A 1 283 ? 11.522 -13.892 19.082 1.00 85.94 283 GLN A O 1
ATOM 2086 N N . GLY A 1 284 ? 10.095 -12.426 19.996 1.00 82.88 284 GLY A N 1
ATOM 2087 C CA . GLY A 1 284 ? 11.078 -11.820 20.907 1.00 82.88 284 GLY A CA 1
ATOM 2088 C C . GLY A 1 284 ? 12.171 -10.987 20.221 1.00 82.88 284 GLY A C 1
ATOM 2089 O O . GLY A 1 284 ? 13.093 -10.532 20.896 1.00 82.88 284 GLY A O 1
ATOM 2090 N N . GLY A 1 285 ? 12.072 -10.781 18.904 1.00 87.25 285 GLY A N 1
ATOM 2091 C CA . GLY A 1 285 ? 12.994 -9.971 18.115 1.00 87.25 285 GLY A CA 1
ATOM 2092 C C . GLY A 1 285 ? 12.674 -8.479 18.173 1.00 87.25 285 GLY A C 1
ATOM 2093 O O . GLY A 1 285 ? 11.817 -8.031 18.930 1.00 87.25 285 GLY A O 1
ATOM 2094 N N . VAL A 1 286 ? 13.354 -7.700 17.337 1.00 88.81 286 VAL A N 1
ATOM 2095 C CA . VAL A 1 286 ? 13.047 -6.282 17.086 1.00 88.81 286 VAL A CA 1
ATOM 2096 C C . VAL A 1 286 ? 12.414 -6.126 15.706 1.00 88.81 286 VAL A C 1
ATOM 2098 O O . VAL A 1 286 ? 12.527 -7.022 14.870 1.00 88.81 286 VAL A O 1
ATOM 2101 N N . GLN A 1 287 ? 11.764 -4.991 15.456 1.00 91.38 287 GLN A N 1
ATOM 2102 C CA . GLN A 1 287 ? 11.242 -4.674 14.129 1.00 91.38 287 GLN A CA 1
ATOM 2103 C C . GLN A 1 287 ? 12.388 -4.575 13.110 1.00 91.38 287 GLN A C 1
ATOM 2105 O O . GLN A 1 287 ? 13.385 -3.891 13.347 1.00 91.38 287 GLN A O 1
ATOM 2110 N N . GLN A 1 288 ? 12.234 -5.250 11.975 1.00 89.75 288 GLN A N 1
ATOM 2111 C CA . GLN A 1 288 ? 13.198 -5.280 10.881 1.00 89.75 288 GLN A CA 1
ATOM 2112 C C . GLN A 1 288 ? 12.498 -5.135 9.533 1.00 89.75 288 GLN A C 1
ATOM 2114 O O . GLN A 1 288 ? 11.322 -5.468 9.384 1.00 89.75 288 GLN A O 1
ATOM 2119 N N . MET A 1 289 ? 13.254 -4.661 8.546 1.00 90.94 289 MET A N 1
ATOM 2120 C CA . MET A 1 289 ? 12.840 -4.590 7.148 1.00 90.94 289 MET A CA 1
ATOM 2121 C C . MET A 1 289 ? 13.585 -5.656 6.355 1.00 90.94 289 MET A C 1
ATOM 2123 O O . MET A 1 289 ? 14.800 -5.779 6.500 1.00 90.94 289 MET A O 1
ATOM 2127 N N . ARG A 1 290 ? 12.879 -6.418 5.523 1.00 87.94 290 ARG A N 1
ATOM 2128 C CA . ARG A 1 290 ? 13.483 -7.434 4.652 1.00 87.94 290 ARG A CA 1
ATOM 2129 C C . ARG A 1 290 ? 12.708 -7.581 3.351 1.00 87.94 290 ARG A C 1
ATOM 2131 O O . ARG A 1 290 ? 11.501 -7.344 3.320 1.00 87.94 290 ARG A O 1
ATOM 2138 N N . TYR A 1 291 ? 13.408 -7.992 2.301 1.00 88.94 291 TYR A N 1
ATOM 2139 C CA . TYR A 1 291 ? 12.777 -8.401 1.054 1.00 88.94 291 TYR A CA 1
ATOM 2140 C C . TYR A 1 291 ? 12.361 -9.870 1.129 1.00 88.94 291 TYR A C 1
ATOM 2142 O O . TYR A 1 291 ? 13.092 -10.700 1.670 1.00 88.94 291 TYR A O 1
ATOM 2150 N N . VAL A 1 292 ? 11.182 -10.169 0.594 1.00 88.31 292 VAL A N 1
ATOM 2151 C CA . VAL A 1 292 ? 10.597 -11.511 0.537 1.00 88.31 292 VAL A CA 1
ATOM 2152 C C . VAL A 1 292 ? 10.064 -11.735 -0.873 1.00 88.31 292 VAL A C 1
ATOM 2154 O O . VAL A 1 292 ? 9.248 -10.946 -1.351 1.00 88.31 292 VAL A O 1
ATOM 2157 N N . GLU A 1 293 ? 10.516 -12.790 -1.541 1.00 86.06 293 GLU A N 1
ATOM 2158 C CA . GLU A 1 293 ? 9.996 -13.188 -2.850 1.00 86.06 293 GLU A CA 1
ATOM 2159 C C . GLU A 1 293 ? 8.591 -13.788 -2.718 1.00 86.06 293 GLU A C 1
ATOM 2161 O O . GLU A 1 293 ? 8.201 -14.314 -1.673 1.00 86.06 293 GLU A O 1
ATOM 2166 N N . VAL A 1 294 ? 7.805 -13.751 -3.794 1.00 80.25 294 VAL A N 1
ATOM 2167 C CA . VAL A 1 294 ? 6.445 -14.324 -3.785 1.00 80.25 294 VAL A CA 1
ATOM 2168 C C . VAL A 1 294 ? 6.390 -15.831 -3.535 1.00 80.25 294 VAL A C 1
ATOM 2170 O O . VAL A 1 294 ? 5.330 -16.343 -3.173 1.00 80.25 294 VAL A O 1
ATOM 2173 N N . ASP A 1 295 ? 7.496 -16.549 -3.728 1.00 74.88 295 ASP A N 1
ATOM 2174 C CA . ASP A 1 295 ? 7.608 -17.970 -3.394 1.00 74.88 295 ASP A CA 1
ATOM 2175 C C . ASP A 1 295 ? 7.943 -18.221 -1.910 1.00 74.88 295 ASP A C 1
ATOM 2177 O O . ASP A 1 295 ? 8.017 -19.375 -1.484 1.00 74.88 295 ASP A O 1
ATOM 2181 N N . GLY A 1 296 ? 8.085 -17.151 -1.120 1.00 69.00 296 GLY A N 1
ATOM 2182 C CA . GLY A 1 296 ? 8.435 -17.180 0.297 1.00 69.00 296 GLY A CA 1
ATOM 2183 C C . GLY A 1 296 ? 9.932 -17.316 0.563 1.00 69.00 296 GLY A C 1
ATOM 2184 O O . GLY A 1 296 ? 10.328 -17.392 1.726 1.00 69.00 296 GLY A O 1
ATOM 2185 N N . SER A 1 297 ? 10.775 -17.350 -0.473 1.00 71.25 297 SER A N 1
ATOM 2186 C CA . SER A 1 297 ? 12.220 -17.292 -0.284 1.00 71.25 297 SER A CA 1
ATOM 2187 C C . SER A 1 297 ? 12.654 -15.887 0.138 1.00 71.25 297 SER A C 1
ATOM 2189 O O . SER A 1 297 ? 12.120 -14.863 -0.295 1.00 71.25 297 SER A O 1
ATOM 2191 N N . THR A 1 298 ? 13.632 -15.830 1.035 1.00 66.88 298 THR A N 1
ATOM 2192 C CA . THR A 1 298 ? 14.314 -14.587 1.389 1.00 66.88 298 THR A CA 1
ATOM 2193 C C . THR A 1 298 ? 15.585 -14.493 0.560 1.00 66.88 298 THR A C 1
ATOM 2195 O O . THR A 1 298 ? 16.409 -15.407 0.606 1.00 66.88 298 THR A O 1
ATOM 2198 N N . LEU A 1 299 ? 15.757 -13.405 -0.190 1.00 62.62 299 LEU A N 1
ATOM 2199 C CA . LEU A 1 299 ? 17.012 -13.151 -0.894 1.00 62.62 299 LEU A CA 1
ATOM 2200 C C . LEU A 1 299 ? 18.147 -12.901 0.107 1.00 62.62 299 LEU A C 1
ATOM 2202 O O . LEU A 1 299 ? 17.991 -12.120 1.048 1.00 62.62 299 LEU A O 1
ATOM 2206 N N . ASP A 1 300 ? 19.317 -13.479 -0.169 1.00 52.88 300 ASP A N 1
ATOM 2207 C CA . ASP A 1 300 ? 20.590 -13.070 0.429 1.00 52.88 300 ASP A CA 1
ATOM 2208 C C . ASP A 1 300 ? 21.010 -11.718 -0.181 1.00 52.88 300 ASP A C 1
ATOM 2210 O O . ASP A 1 300 ? 21.848 -11.631 -1.076 1.00 52.88 300 ASP A O 1
ATOM 2214 N N . GLY A 1 301 ? 20.363 -10.641 0.260 1.00 62.12 301 GLY A N 1
ATOM 2215 C CA . GLY A 1 301 ? 20.657 -9.268 -0.147 1.00 62.12 301 GLY A CA 1
ATOM 2216 C C . GLY A 1 301 ? 20.687 -8.331 1.059 1.00 62.12 301 GLY A C 1
ATOM 2217 O O . GLY A 1 301 ? 20.075 -8.632 2.088 1.00 62.12 301 GLY A O 1
ATOM 2218 N N . PRO A 1 302 ? 21.398 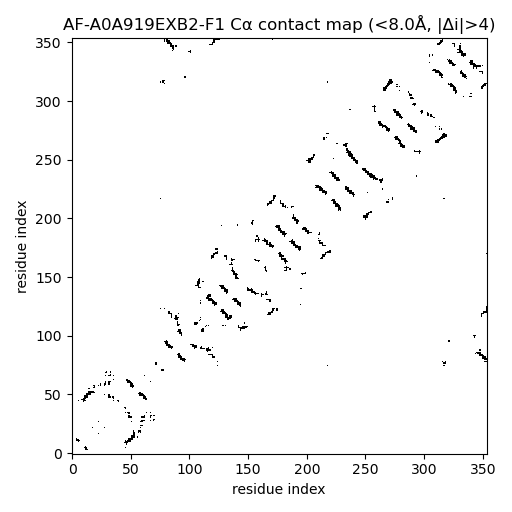-7.190 0.984 1.00 69.38 302 PRO A N 1
ATOM 2219 C CA . PRO A 1 302 ? 21.398 -6.238 2.082 1.00 69.38 302 PRO A CA 1
ATOM 2220 C C . PRO A 1 302 ? 19.973 -5.719 2.304 1.00 69.38 302 PRO A C 1
ATOM 2222 O O . PRO A 1 302 ? 19.329 -5.203 1.389 1.00 69.38 302 PRO A O 1
ATOM 2225 N N . ALA A 1 303 ? 19.483 -5.850 3.537 1.00 78.31 303 ALA A N 1
ATOM 2226 C CA . ALA A 1 303 ? 18.247 -5.204 3.951 1.00 78.31 303 ALA A CA 1
ATOM 2227 C C . ALA A 1 303 ? 18.349 -3.680 3.743 1.00 78.31 303 ALA A C 1
ATOM 2229 O O . ALA A 1 303 ? 19.452 -3.122 3.830 1.00 78.31 303 ALA A O 1
ATOM 2230 N N . PRO A 1 304 ? 17.221 -2.979 3.515 1.00 84.88 304 PRO A N 1
ATOM 2231 C CA . PRO A 1 304 ? 17.211 -1.523 3.550 1.00 84.88 304 PRO A CA 1
ATOM 2232 C C . PRO A 1 304 ? 17.835 -0.995 4.845 1.00 84.88 304 PRO A C 1
ATOM 2234 O O . PRO A 1 304 ? 17.801 -1.664 5.882 1.00 84.88 304 PRO A O 1
ATOM 2237 N N . GLY A 1 305 ? 18.385 0.223 4.793 1.00 85.38 305 GLY A N 1
ATOM 2238 C CA . GLY A 1 305 ? 18.995 0.856 5.963 1.00 85.38 305 GLY A CA 1
ATOM 2239 C C . GLY A 1 305 ? 18.062 0.796 7.176 1.00 85.38 305 GLY A C 1
ATOM 2240 O O . GLY A 1 305 ? 16.854 0.971 7.033 1.00 85.38 305 GLY A O 1
ATOM 2241 N N . ALA A 1 306 ? 18.601 0.535 8.366 1.00 87.56 306 ALA A N 1
ATOM 2242 C CA . ALA A 1 306 ? 17.782 0.362 9.562 1.00 87.56 306 ALA A CA 1
ATOM 2243 C C . ALA A 1 306 ? 16.926 1.610 9.855 1.00 87.56 306 ALA A C 1
ATOM 2245 O O . ALA A 1 306 ? 17.404 2.742 9.758 1.00 87.56 306 ALA A O 1
ATOM 2246 N N . LEU A 1 307 ? 15.668 1.387 10.234 1.00 91.75 307 LEU A N 1
ATOM 2247 C CA . LEU A 1 307 ? 14.720 2.417 10.649 1.00 91.75 307 LEU A CA 1
ATOM 2248 C C . LEU A 1 307 ? 13.825 1.838 11.745 1.00 91.75 307 LEU A C 1
ATOM 2250 O O . LEU A 1 307 ? 13.323 0.724 11.609 1.00 91.75 307 LEU A O 1
ATOM 2254 N N . THR A 1 308 ? 13.649 2.577 12.834 1.00 89.44 308 THR A N 1
ATOM 2255 C CA . THR A 1 308 ? 12.834 2.168 13.983 1.00 89.44 308 THR A CA 1
ATOM 2256 C C . THR A 1 308 ? 11.398 2.661 13.854 1.00 89.44 308 THR A C 1
ATOM 2258 O O . THR A 1 308 ? 11.121 3.642 13.161 1.00 89.44 308 THR A O 1
ATOM 2261 N N . SER A 1 309 ? 10.479 1.999 14.562 1.00 91.81 309 SER A N 1
ATOM 2262 C CA . SER A 1 309 ? 9.086 2.443 14.719 1.00 91.81 309 SER A CA 1
ATOM 2263 C C . SER A 1 309 ? 8.366 2.688 13.384 1.00 91.81 309 SER A C 1
ATOM 2265 O O . SER A 1 309 ? 7.574 3.626 13.258 1.00 91.81 309 SER A O 1
ATOM 2267 N N . VAL A 1 310 ? 8.653 1.870 12.370 1.00 95.94 310 VAL A N 1
ATOM 2268 C CA . VAL A 1 310 ? 8.076 1.993 11.029 1.00 95.94 310 VAL A CA 1
ATOM 2269 C C . VAL A 1 310 ? 6.619 1.544 11.060 1.00 95.94 310 VAL A C 1
ATOM 2271 O O . VAL A 1 310 ? 6.302 0.433 11.484 1.00 95.94 310 VAL A O 1
ATOM 2274 N N . LYS A 1 311 ? 5.727 2.424 10.607 1.00 94.94 311 LYS A N 1
ATOM 2275 C CA . LYS A 1 311 ? 4.269 2.228 10.599 1.00 94.94 311 LYS A CA 1
ATOM 2276 C C . LYS A 1 311 ? 3.699 2.041 9.197 1.00 94.94 311 LYS A C 1
ATOM 2278 O O . LYS A 1 311 ? 2.632 1.463 9.053 1.00 94.94 311 LYS A O 1
ATOM 2283 N N . ALA A 1 312 ? 4.376 2.561 8.178 1.00 96.56 312 ALA A N 1
ATOM 2284 C CA . ALA A 1 312 ? 4.049 2.329 6.777 1.00 96.56 312 ALA A CA 1
ATOM 2285 C C . ALA A 1 312 ? 5.319 2.429 5.929 1.00 96.56 312 ALA A C 1
ATOM 2287 O O . ALA A 1 312 ? 6.256 3.142 6.294 1.00 96.56 312 ALA A O 1
ATOM 2288 N N . ILE A 1 313 ? 5.332 1.728 4.801 1.00 96.75 313 ILE A N 1
ATOM 2289 C CA . ILE A 1 313 ? 6.425 1.718 3.833 1.00 96.75 313 ILE A CA 1
ATOM 2290 C C . ILE A 1 313 ? 5.825 1.796 2.428 1.00 96.75 313 ILE A C 1
ATOM 2292 O O . ILE A 1 313 ? 4.780 1.202 2.169 1.00 96.75 313 ILE A O 1
ATOM 2296 N N . ALA A 1 314 ? 6.482 2.532 1.544 1.00 96.44 314 ALA A N 1
ATOM 2297 C CA . ALA A 1 314 ? 6.168 2.644 0.134 1.00 96.44 314 ALA A CA 1
ATOM 2298 C C . ALA A 1 314 ? 7.430 2.341 -0.669 1.00 96.44 314 ALA A C 1
ATOM 2300 O O . ALA A 1 314 ? 8.466 2.997 -0.517 1.00 96.44 314 ALA A O 1
ATOM 2301 N N . ALA A 1 315 ? 7.316 1.327 -1.511 1.00 93.88 315 ALA A N 1
ATOM 2302 C CA . ALA A 1 315 ? 8.254 0.976 -2.552 1.00 93.88 315 ALA A CA 1
ATOM 2303 C C . ALA A 1 315 ? 7.535 1.065 -3.903 1.00 93.88 315 ALA A C 1
ATOM 2305 O O . ALA A 1 315 ? 6.307 1.160 -3.962 1.00 93.88 315 ALA A O 1
ATOM 2306 N N . SER A 1 316 ? 8.317 1.092 -4.974 1.00 90.12 316 SER A N 1
ATOM 2307 C CA . SER A 1 316 ? 7.813 1.046 -6.340 1.00 90.12 316 SER A CA 1
ATOM 2308 C C . SER A 1 316 ? 8.368 -0.187 -7.034 1.00 90.12 316 SER A C 1
ATOM 2310 O O . SER A 1 316 ? 9.385 -0.749 -6.624 1.00 90.12 316 SER A O 1
ATOM 2312 N N . GLU A 1 317 ? 7.710 -0.581 -8.116 1.00 83.75 317 GLU A N 1
ATOM 2313 C CA . GLU A 1 317 ? 8.268 -1.502 -9.092 1.00 83.75 317 GLU A CA 1
ATOM 2314 C C . GLU A 1 317 ? 9.527 -0.930 -9.758 1.00 83.75 317 GLU A C 1
ATOM 2316 O O . GLU A 1 317 ? 10.401 -1.699 -10.150 1.00 83.75 317 GLU A O 1
ATOM 2321 N N . ASP A 1 318 ? 9.653 0.403 -9.831 1.00 82.62 318 ASP A N 1
ATOM 2322 C CA . ASP A 1 318 ? 10.881 1.089 -10.231 1.00 82.62 318 ASP A CA 1
ATOM 2323 C C . ASP A 1 318 ? 11.848 1.238 -9.056 1.00 82.62 318 ASP A C 1
ATOM 2325 O O . ASP A 1 318 ? 11.760 2.159 -8.248 1.00 82.62 318 ASP A O 1
ATOM 2329 N N . GLU A 1 319 ? 12.827 0.338 -8.989 1.00 78.31 319 GLU A N 1
ATOM 2330 C CA . GLU A 1 319 ? 13.858 0.325 -7.946 1.00 78.31 319 GLU A CA 1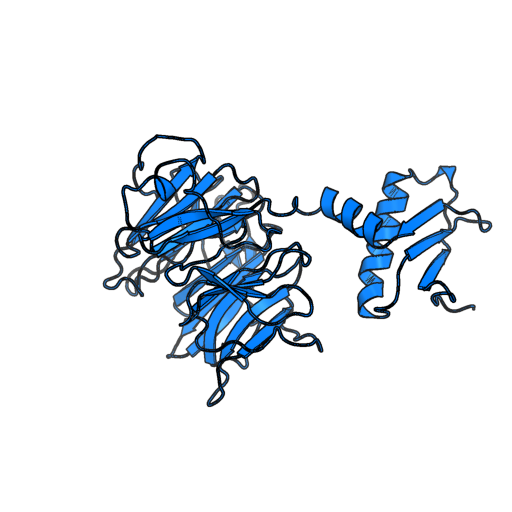
ATOM 2331 C C . GLU A 1 319 ? 14.758 1.574 -7.949 1.00 78.31 319 GLU A C 1
ATOM 2333 O O . GLU A 1 319 ? 15.514 1.801 -7.002 1.00 78.31 319 GLU A O 1
ATOM 2338 N N . ARG A 1 320 ? 14.687 2.407 -8.997 1.00 78.69 320 ARG A N 1
ATOM 2339 C CA . ARG A 1 320 ? 15.432 3.670 -9.078 1.00 78.69 320 ARG A CA 1
ATOM 2340 C C . ARG A 1 320 ? 14.756 4.776 -8.280 1.00 78.69 320 ARG A C 1
ATOM 2342 O O . ARG A 1 320 ? 15.430 5.745 -7.914 1.00 78.69 320 ARG A O 1
ATOM 2349 N N . VAL A 1 321 ? 13.451 4.664 -8.007 1.00 87.94 321 VAL A N 1
ATOM 2350 C CA . VAL A 1 321 ? 12.795 5.589 -7.083 1.00 87.94 321 VAL A CA 1
ATOM 2351 C C . VAL A 1 321 ? 13.050 5.152 -5.638 1.00 87.94 321 VAL A C 1
ATOM 2353 O O . VAL A 1 321 ? 13.066 3.963 -5.320 1.00 87.94 321 VAL A O 1
ATOM 2356 N N . PRO A 1 322 ? 13.313 6.107 -4.738 1.00 92.06 322 PRO A N 1
ATOM 2357 C CA . PRO A 1 322 ? 13.746 5.793 -3.385 1.00 92.06 322 PRO A CA 1
ATOM 2358 C C . PRO A 1 322 ? 12.625 5.179 -2.540 1.00 92.06 322 PRO A C 1
ATOM 2360 O O . PRO A 1 322 ? 11.462 5.546 -2.668 1.00 92.06 322 PRO A O 1
ATOM 2363 N N . LEU A 1 323 ? 12.982 4.323 -1.583 1.00 94.25 323 LEU A N 1
ATOM 2364 C CA . LEU A 1 323 ? 12.024 3.848 -0.583 1.00 94.25 323 LEU A CA 1
ATOM 2365 C C . LEU A 1 323 ? 11.562 5.003 0.305 1.00 94.25 323 LEU A C 1
ATOM 2367 O O . LEU A 1 323 ? 12.356 5.874 0.672 1.00 94.25 323 LEU A O 1
ATOM 2371 N N . VAL A 1 324 ? 10.297 4.983 0.712 1.00 96.81 324 VAL A N 1
ATOM 2372 C CA . VAL A 1 324 ? 9.717 5.996 1.600 1.00 96.81 324 VAL A CA 1
ATOM 2373 C C . VAL A 1 324 ? 9.004 5.310 2.751 1.00 96.81 324 VAL A C 1
ATOM 2375 O O . VAL A 1 324 ? 8.222 4.394 2.539 1.00 96.81 324 VAL A O 1
ATOM 2378 N N . ALA A 1 325 ? 9.239 5.761 3.976 1.00 97.31 325 ALA A N 1
ATOM 2379 C CA . ALA A 1 325 ? 8.620 5.212 5.171 1.00 97.31 325 ALA A CA 1
ATOM 2380 C C . ALA A 1 325 ? 7.916 6.301 5.976 1.00 97.31 325 ALA A C 1
ATOM 2382 O O . ALA A 1 325 ? 8.310 7.464 5.956 1.00 97.31 325 ALA A O 1
ATOM 2383 N N . TYR A 1 326 ? 6.905 5.895 6.737 1.00 97.75 326 TYR A N 1
ATOM 2384 C CA . TYR A 1 326 ? 6.359 6.669 7.842 1.00 97.75 326 TYR A CA 1
ATOM 2385 C C . TYR A 1 326 ? 6.805 6.033 9.159 1.00 97.75 326 TYR A C 1
ATOM 2387 O O . TYR A 1 326 ? 6.499 4.865 9.418 1.00 97.75 326 TYR A O 1
ATOM 2395 N N . SER A 1 327 ? 7.501 6.802 9.992 1.00 95.81 327 SER A N 1
ATOM 2396 C CA . SER A 1 327 ? 7.951 6.389 11.324 1.00 95.81 327 SER A CA 1
ATOM 2397 C C . SER A 1 327 ? 7.589 7.435 12.385 1.00 95.81 327 SER A C 1
ATOM 2399 O O . SER A 1 327 ? 6.789 8.344 12.156 1.00 95.81 327 SER A O 1
ATOM 2401 N N . GLU A 1 328 ? 8.163 7.321 13.582 1.00 93.19 328 GLU A N 1
ATOM 2402 C CA . GLU A 1 328 ? 8.064 8.349 14.628 1.00 93.19 328 GLU A CA 1
ATOM 2403 C C . GLU A 1 328 ? 8.616 9.725 14.211 1.00 93.19 328 GLU A C 1
ATOM 2405 O O . GLU A 1 328 ? 8.225 10.743 14.783 1.00 93.19 328 GLU A O 1
ATOM 2410 N N . ASP A 1 329 ? 9.465 9.766 13.182 1.00 92.56 329 ASP A N 1
ATOM 2411 C CA . ASP A 1 329 ? 10.064 10.987 12.642 1.00 92.56 329 ASP A CA 1
ATOM 2412 C C . ASP A 1 329 ? 9.227 11.696 11.563 1.00 92.56 329 ASP A C 1
ATOM 2414 O O . ASP A 1 329 ? 9.630 12.769 11.096 1.00 92.56 329 ASP A O 1
ATOM 2418 N N . GLY A 1 330 ? 8.082 11.116 11.187 1.00 96.81 330 GLY A N 1
ATOM 2419 C CA . GLY A 1 330 ? 7.273 11.528 10.039 1.00 96.81 330 GLY A CA 1
ATOM 2420 C C . GLY A 1 330 ? 7.602 10.713 8.788 1.00 96.81 330 GLY A C 1
ATOM 2421 O O . GLY A 1 330 ? 7.984 9.543 8.879 1.00 96.81 330 GLY A O 1
ATOM 2422 N N . ILE A 1 331 ? 7.442 11.321 7.614 1.00 97.88 331 ILE A N 1
ATOM 2423 C CA . ILE A 1 331 ? 7.871 10.751 6.338 1.00 97.88 331 ILE A CA 1
ATOM 2424 C C . ILE A 1 331 ? 9.385 10.884 6.202 1.00 97.88 331 ILE A C 1
ATOM 2426 O O . ILE A 1 331 ? 9.941 11.988 6.236 1.00 97.88 331 ILE A O 1
ATOM 2430 N N . VAL A 1 332 ? 10.046 9.754 5.979 1.00 96.56 332 VAL A N 1
ATOM 2431 C CA . VAL A 1 332 ? 11.469 9.657 5.657 1.00 96.56 332 VAL A CA 1
ATOM 2432 C C . VAL A 1 332 ? 11.659 8.907 4.346 1.00 96.56 332 VAL A C 1
ATOM 2434 O O . VAL A 1 332 ? 10.838 8.082 3.961 1.00 96.56 332 VAL A O 1
ATOM 2437 N N . ARG A 1 333 ? 12.757 9.181 3.653 1.00 95.31 333 ARG A N 1
ATOM 2438 C CA . ARG A 1 333 ? 13.088 8.596 2.356 1.00 95.31 333 ARG A CA 1
ATOM 2439 C C . ARG A 1 333 ? 14.511 8.069 2.350 1.00 95.31 333 ARG A C 1
ATOM 2441 O O . ARG A 1 333 ? 15.390 8.713 2.915 1.00 95.31 333 ARG A O 1
ATOM 2448 N N . LEU A 1 334 ? 14.740 6.943 1.688 1.00 93.06 334 LEU A N 1
ATOM 2449 C CA . LEU A 1 334 ? 16.045 6.310 1.538 1.00 93.06 334 LEU A CA 1
ATOM 2450 C C . LEU A 1 334 ? 16.507 6.397 0.076 1.00 93.06 334 LEU A C 1
ATOM 2452 O O . LEU A 1 334 ? 16.106 5.567 -0.740 1.00 93.06 334 LEU A O 1
ATOM 2456 N N . PRO A 1 335 ? 17.333 7.396 -0.285 1.00 84.31 335 PRO A N 1
ATOM 2457 C CA . PRO A 1 335 ? 18.035 7.394 -1.564 1.00 84.31 335 PRO A CA 1
ATOM 2458 C C . PRO A 1 335 ? 19.005 6.210 -1.663 1.00 84.31 335 PRO A C 1
ATOM 2460 O O . PRO A 1 335 ? 19.547 5.759 -0.650 1.00 84.31 335 PRO A O 1
ATOM 2463 N N . SER A 1 336 ? 19.266 5.738 -2.884 1.00 72.06 336 SER A N 1
ATOM 2464 C CA . SER A 1 336 ? 20.211 4.641 -3.123 1.00 72.06 336 SER A CA 1
ATOM 2465 C C . SER A 1 336 ? 21.598 4.955 -2.541 1.00 72.06 336 SER A C 1
ATOM 2467 O O . SER A 1 336 ? 22.125 6.054 -2.724 1.00 72.06 336 SER A O 1
ATOM 2469 N N . GLY A 1 337 ? 22.165 4.006 -1.787 1.00 66.94 337 GLY A N 1
ATOM 2470 C CA . GLY A 1 337 ? 23.479 4.135 -1.140 1.00 66.94 337 GLY A CA 1
ATOM 2471 C C . GLY A 1 337 ? 23.570 5.172 -0.010 1.00 66.94 337 GLY A C 1
ATOM 2472 O O . GLY A 1 337 ? 24.672 5.469 0.450 1.00 66.94 337 GLY A O 1
ATOM 2473 N N . ALA A 1 338 ? 22.445 5.739 0.438 1.00 78.38 338 ALA A N 1
ATOM 2474 C CA . ALA A 1 338 ? 22.412 6.819 1.421 1.00 78.38 338 ALA A CA 1
ATOM 2475 C C . ALA A 1 338 ? 21.800 6.393 2.769 1.00 78.38 338 ALA A C 1
ATOM 2477 O O . ALA A 1 338 ? 21.469 5.235 3.009 1.00 78.38 338 ALA A O 1
ATOM 2478 N N . GLN A 1 339 ? 21.686 7.361 3.679 1.00 88.25 339 GLN A N 1
ATOM 2479 C CA . GLN A 1 339 ? 20.947 7.243 4.938 1.00 88.25 339 GLN A CA 1
ATOM 2480 C C . GLN A 1 339 ? 19.509 7.744 4.760 1.00 88.25 339 GLN A C 1
ATOM 2482 O O . GLN A 1 339 ? 19.229 8.501 3.827 1.00 88.25 339 GLN A O 1
ATOM 2487 N N . TRP A 1 340 ? 18.614 7.382 5.682 1.00 94.31 340 TRP A N 1
ATOM 2488 C CA . TRP A 1 340 ? 17.256 7.926 5.722 1.00 94.31 340 TRP A CA 1
ATOM 2489 C C . TRP A 1 340 ? 17.266 9.450 5.886 1.00 94.31 340 TRP A C 1
ATOM 2491 O O . TRP A 1 340 ? 17.937 10.001 6.760 1.00 94.31 340 TRP A O 1
ATOM 2501 N N . GLN A 1 341 ? 16.498 10.136 5.046 1.00 93.94 341 GLN A N 1
ATOM 2502 C CA . GLN A 1 341 ? 16.364 11.588 5.013 1.00 93.94 341 GLN A CA 1
ATOM 2503 C C . GLN A 1 341 ? 14.926 11.985 5.324 1.00 93.94 341 GLN A C 1
ATOM 2505 O O . GLN A 1 341 ? 13.987 11.440 4.748 1.00 93.94 341 GLN A O 1
ATOM 2510 N N . LYS A 1 342 ? 14.744 12.965 6.208 1.00 95.00 342 LYS A N 1
ATOM 2511 C CA . LYS A 1 342 ? 13.422 13.499 6.550 1.00 95.00 342 LYS A CA 1
ATOM 2512 C C . LYS A 1 342 ? 12.822 14.265 5.370 1.00 95.00 342 LYS A C 1
ATOM 2514 O O . LYS A 1 342 ? 13.488 15.126 4.800 1.00 95.00 342 LYS A O 1
ATOM 2519 N N . VAL A 1 343 ? 11.569 13.960 5.042 1.00 95.75 343 VAL A N 1
ATOM 2520 C CA . VAL A 1 343 ? 10.796 14.611 3.974 1.00 95.75 343 VAL A CA 1
ATOM 2521 C C . VAL A 1 343 ? 9.740 15.528 4.575 1.00 95.75 343 VAL A C 1
ATOM 2523 O O . VAL A 1 343 ? 9.736 16.720 4.291 1.00 95.75 343 VAL A O 1
ATOM 2526 N N . ASP A 1 344 ? 8.892 14.994 5.451 1.00 97.12 344 ASP A N 1
ATOM 2527 C CA . ASP A 1 344 ? 7.824 15.744 6.113 1.00 97.12 344 ASP A CA 1
ATOM 2528 C C . ASP A 1 344 ? 7.685 15.251 7.554 1.00 97.12 344 ASP A C 1
ATOM 2530 O O . ASP A 1 344 ? 7.584 14.052 7.790 1.00 97.12 344 ASP A O 1
ATOM 2534 N N . LYS A 1 345 ? 7.711 16.159 8.530 1.00 97.0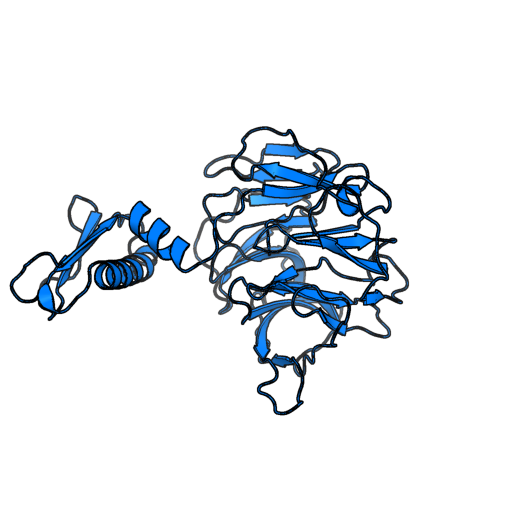0 345 LYS A N 1
ATOM 2535 C CA . LYS A 1 345 ? 7.685 15.797 9.954 1.00 97.00 345 LYS A CA 1
ATOM 2536 C C . LYS A 1 345 ? 6.311 15.301 10.417 1.00 97.00 345 LYS A C 1
ATOM 2538 O O . LYS A 1 345 ? 6.248 14.456 11.306 1.00 97.00 345 LYS A O 1
ATOM 2543 N N . ASP A 1 346 ? 5.243 15.847 9.847 1.00 97.25 346 ASP A N 1
ATOM 2544 C CA . ASP A 1 346 ? 3.868 15.595 10.286 1.00 97.25 346 ASP A CA 1
ATOM 2545 C C . ASP A 1 346 ? 3.103 14.712 9.284 1.00 97.25 346 ASP A C 1
ATOM 2547 O O . ASP A 1 346 ? 1.958 14.333 9.532 1.00 97.25 346 ASP A O 1
ATOM 2551 N N . GLY A 1 347 ? 3.732 14.384 8.152 1.00 97.69 347 GLY A N 1
ATOM 2552 C CA . GLY A 1 347 ? 3.153 13.557 7.109 1.00 97.69 347 GLY A CA 1
ATOM 2553 C C . GLY A 1 347 ? 3.027 12.076 7.479 1.00 97.69 347 GLY A C 1
ATOM 2554 O O . GLY A 1 347 ? 3.787 11.535 8.286 1.00 97.69 347 GLY A O 1
ATOM 2555 N N . THR A 1 348 ? 2.061 11.403 6.852 1.00 98.06 348 THR A N 1
ATOM 2556 C CA . THR A 1 348 ? 1.730 9.987 7.084 1.00 98.06 348 THR A CA 1
ATOM 2557 C C . THR A 1 348 ? 1.312 9.281 5.789 1.00 98.06 348 THR A C 1
ATOM 2559 O O . THR A 1 348 ? 1.101 9.933 4.771 1.00 98.06 348 THR A O 1
ATOM 2562 N N . ALA A 1 349 ? 1.178 7.949 5.829 1.00 97.50 349 ALA A N 1
ATOM 2563 C CA . ALA A 1 349 ? 0.652 7.120 4.734 1.00 97.50 349 ALA A CA 1
ATOM 2564 C C . ALA A 1 349 ? 1.295 7.393 3.350 1.00 97.50 349 ALA A C 1
ATOM 2566 O O . ALA A 1 349 ? 0.587 7.787 2.420 1.00 97.50 349 ALA A O 1
ATOM 2567 N N . PRO A 1 350 ? 2.626 7.219 3.206 1.00 98.06 350 PRO A N 1
ATOM 2568 C CA . PRO A 1 350 ? 3.285 7.345 1.913 1.00 98.06 350 PRO A CA 1
ATOM 2569 C C . PRO A 1 350 ? 2.821 6.236 0.966 1.00 98.06 350 PRO A C 1
ATOM 2571 O O . PRO A 1 350 ? 2.606 5.103 1.400 1.00 98.06 350 PRO A O 1
ATOM 2574 N N . VAL A 1 351 ? 2.694 6.558 -0.319 1.00 97.56 351 VAL A N 1
ATOM 2575 C CA . VAL A 1 351 ? 2.275 5.619 -1.362 1.00 97.56 351 VAL A CA 1
ATOM 2576 C C . VAL A 1 351 ? 2.848 6.026 -2.724 1.00 97.56 351 VAL A C 1
ATOM 2578 O O . VAL A 1 351 ? 2.886 7.211 -3.073 1.00 97.56 351 VAL A O 1
ATOM 2581 N N . TYR A 1 352 ? 3.295 5.031 -3.485 1.00 96.56 352 TYR A N 1
ATOM 2582 C CA . TYR A 1 352 ? 3.511 5.139 -4.928 1.00 96.56 352 TYR A CA 1
ATOM 2583 C C . TYR A 1 352 ? 2.272 4.600 -5.660 1.00 96.56 352 TYR A C 1
ATOM 2585 O O . TYR A 1 352 ? 1.573 3.772 -5.083 1.00 96.56 352 TYR A O 1
ATOM 2593 N N . PRO A 1 353 ? 1.975 5.053 -6.890 1.00 95.19 353 PRO A N 1
ATOM 2594 C CA . PRO A 1 353 ? 0.849 4.549 -7.678 1.00 95.19 353 PRO A CA 1
ATOM 2595 C C . PRO A 1 353 ? 0.757 3.011 -7.727 1.00 95.19 353 PRO A C 1
ATOM 2597 O O . PRO A 1 353 ? 1.724 2.349 -8.106 1.00 95.19 353 PRO A O 1
ATOM 2600 N N . GLY A 1 354 ? -0.416 2.458 -7.394 1.00 91.25 354 GLY A N 1
ATOM 2601 C CA . GLY A 1 354 ? -0.638 1.021 -7.138 1.00 91.25 354 GLY A CA 1
ATOM 2602 C C . GLY A 1 354 ? -1.233 0.736 -5.757 1.00 91.25 354 GLY A C 1
ATOM 2603 O O . GLY A 1 354 ? -1.384 1.679 -4.957 1.00 91.25 354 GLY A O 1
#

Mean predicted aligned error: 10.18 Å

Nearest PDB structures (foldseek):
  8ptz-assembly1_A  TM=6.017E-01  e=8.838E-06  Homo sapiens
  4amy-assembly1_A  TM=5.425E-01  e=7.071E-06  Sus scrofa
  1o6f-assembly1_A  TM=5.355E-01  e=1.105E-05  Sus scrofa
  1uop-assembly1_A  TM=5.085E-01  e=6.324E-06  Sus scrofa
  1o6g-assembly1_A  TM=4.813E-01  e=1.360E-04  Sus scrofa